Protein 3WE5 (pdb70)

Solvent-accessible surface area: 14572 Å² total; per-residue (Å²): 104,69,131,14,33,164,62,2,28,113,17,45,142,64,12,163,86,138,38,41,53,111,20,7,73,50,86,49,25,97,71,75,62,81,0,37,0,35,0,56,3,90,60,154,25,82,0,131,53,70,69,26,19,0,27,0,54,17,65,84,109,4,16,131,24,14,1,3,3,22,2,20,57,81,134,76,87,135,13,2,33,5,18,45,1,7,49,30,0,8,17,40,23,66,15,25,45,112,115,27,32,49,132,48,33,0,33,32,0,0,57,55,0,23,61,31,0,38,54,10,112,76,87,48,124,8,23,6,10,98,108,37,49,188,111,29,79,112,57,35,127,98,70,124,12,26,160,61,0,27,113,9,38,146,63,15,150,97,140,36,34,52,116,14,10,74,47,76,52,24,96,73,73,62,103,0,50,0,33,1,62,9,85,50,146,25,79,1,108,78,62,61,27,20,0,30,0,58,16,66,84,108,4,20,123,25,15,1,5,2,21,2,20,55,82,132,77,90,136,5,1,52,7,15,42,0,6,44,29,0,6,18,44,21,73,18,24,51,96,120,27,33,46,138,47,35,0,34,32,0,0,57,52,0,24,63,24,2,48,63,14,119,84,92,57,73,8,20,4,10,109,93,32,49,191,101,25,85,107,56,36,132

Sequence (282 aa):
GSVSARRLAKELREIQSEGCPVGITLVDASDFSKWLFTIEVMGNSQYQGEAYTLQFRFDAQYPISSPAVQFVVTDGKEAPVHPHVYSNGHICASILGSEWSPVLSVIAVCVTLQSMLASCKKKERPADNDRYVRTAPDNPKGSVSARRLAKELREIQSEGCPVGITLVDASDFSKWLFTIEVMGNSQYQGEAYTLQFRFDAQYPISSPAVQFVVTDGKEAPVHPHVYSNGHICASILGSEWSPVLSVIAVCVTLQSMLASCKKKERPADNDRYVRTAPDNPK

Foldseek 3Di:
DAPQQVLQVVLVVCCVVVPAPPQKAWDDDPGSAKTKIWGQQDDDAPRHPDIWIKMWGDDRPPPAQATQIFTDPPPPGFAFQAQQAARNGGGRDCCNDVVPDNVAGPSNVSVVVSVRRRPDPDGHYHPCRVVQVVPDDPGND/DAPQQVVVVVVVVCCVPVHADPQKAWDDDPGSAKTKIWGGAPDDFPQPPDIWIKMWGDDSDPPAQATQIFTPPPPPGFAFQAQQAARNGHGDDCCNPVVPDSPADPSNVSVVVNVRRRVDDDRHYHPCRVVDPVVDDPTND

Nearest PDB structures (foldseek):
  3we5-assembly1_A  TM=1.007E+00  e=4.819E-29  Cyclocybe aegerita
  8a58-assembly1_A  TM=9.122E-01  e=1.962E-15  Homo sapiens
  2h2y-assembly2_B  TM=9.187E-01  e=2.694E-10  Plasmodium falciparum 3D7
  2fo3-assembly1_A  TM=9.085E-01  e=5.054E-10  Plasmodium vivax
  3rz3-assembly2_B  TM=8.420E-01  e=1.132E-07  Homo sapiens

Structure (mmCIF, N/CA/C/O backbone):
data_3WE5
#
_entry.id   3WE5
#
_cell.length_a   84.930
_cell.length_b   34.760
_cell.length_c   128.100
_cell.angle_alpha   90.00
_cell.angle_beta   108.88
_cell.angle_gamma   90.00
#
_symmetry.space_group_name_H-M   'C 1 2 1'
#
loop_
_entity.id
_entity.type
_entity.pdbx_description
1 polymer 'Ubiquitin conjugating enzyme'
2 non-polymer 'ACETIC ACID'
3 non-polymer GLYCEROL
4 water water
#
loop_
_atom_site.group_PDB
_atom_site.id
_atom_site.type_symbol
_atom_site.label_atom_id
_atom_site.label_alt_id
_atom_site.label_comp_id
_atom_site.label_asym_id
_atom_site.label_entity_id
_atom_site.label_seq_id
_atom_site.pdbx_PDB_ins_code
_atom_site.Cartn_x
_atom_site.Cartn_y
_atom_site.Cartn_z
_atom_site.occupancy
_atom_site.B_iso_or_equiv
_atom_site.auth_seq_id
_atom_site.auth_comp_id
_atom_site.auth_asym_id
_atom_site.auth_atom_id
_atom_site.pdbx_PDB_model_num
ATOM 1 N N . GLY A 1 22 ? -31.312 0.635 -4.486 1.00 26.90 2 GLY A N 1
ATOM 2 C CA . GLY A 1 22 ? -30.858 0.649 -3.103 1.00 35.13 2 GLY A CA 1
ATOM 3 C C . GLY A 1 22 ? -30.896 2.032 -2.485 1.00 28.00 2 GLY A C 1
ATOM 4 O O . GLY A 1 22 ? -31.110 3.025 -3.194 1.00 28.28 2 GLY A O 1
ATOM 5 N N . SER A 1 23 ? -30.675 2.106 -1.172 1.00 18.19 3 SER A N 1
ATOM 6 C CA . SER A 1 23 ? -30.743 3.386 -0.463 1.00 17.36 3 SER A CA 1
ATOM 7 C C . SER A 1 23 ? -29.520 4.253 -0.745 1.00 21.48 3 SER A C 1
ATOM 8 O O . SER A 1 23 ? -28.486 3.751 -1.175 1.00 14.35 3 SER A O 1
ATOM 11 N N . VAL A 1 24 ? -29.636 5.546 -0.479 1.00 19.16 4 VAL A N 1
ATOM 12 C CA . VAL A 1 24 ? -28.509 6.463 -0.680 1.00 17.64 4 VAL A CA 1
ATOM 13 C C . VAL A 1 24 ? -27.300 6.051 0.163 1.00 16.95 4 VAL A C 1
ATOM 14 O O . VAL A 1 24 ? -26.135 6.109 -0.286 1.00 17.28 4 VAL A O 1
ATOM 18 N N . SER A 1 25 ? -27.565 5.620 1.387 1.00 13.71 5 SER A N 1
ATOM 19 C CA . SER A 1 25 ? -26.506 5.246 2.295 1.00 16.90 5 SER A CA 1
ATOM 20 C C . SER A 1 25 ? -25.793 4.005 1.768 1.00 20.10 5 SER A C 1
ATOM 21 O O . SER A 1 25 ? -24.563 3.947 1.693 1.00 13.91 5 SER A O 1
ATOM 24 N N . ALA A 1 26 ? -26.569 3.002 1.392 1.00 12.37 6 ALA A N 1
ATOM 25 C CA . ALA A 1 26 ? -25.982 1.747 0.904 1.00 13.83 6 ALA A CA 1
ATOM 26 C C . ALA A 1 26 ? -25.147 1.977 -0.360 1.00 11.65 6 ALA A C 1
ATOM 27 O O . ALA A 1 26 ? -24.064 1.357 -0.551 1.00 13.98 6 ALA A O 1
ATOM 29 N N . ARG A 1 27 ? -25.645 2.856 -1.237 1.00 13.04 7 ARG A N 1
ATOM 30 C CA . ARG A 1 27 ? -24.959 3.121 -2.493 1.00 7.55 7 ARG A CA 1
ATOM 31 C C . ARG A 1 27 ? -23.626 3.819 -2.228 1.00 9.12 7 ARG A C 1
ATOM 32 O O . ARG A 1 27 ? -22.668 3.548 -2.924 1.00 12.30 7 ARG A O 1
ATOM 40 N N . ARG A 1 28 ? -23.583 4.690 -1.225 1.00 8.46 8 ARG A N 1
ATOM 41 C CA . ARG A 1 28 ? -22.331 5.364 -0.865 1.00 9.24 8 ARG A CA 1
ATOM 42 C C . ARG A 1 28 ? -21.336 4.304 -0.387 1.00 11.66 8 ARG A C 1
ATOM 43 O O . ARG A 1 28 ? -20.163 4.299 -0.775 1.00 11.26 8 ARG A O 1
ATOM 51 N N . LEU A 1 29 ? -21.810 3.378 0.431 1.00 12.23 9 LEU A N 1
ATOM 52 C CA . LEU A 1 29 ? -20.927 2.313 0.910 1.00 11.97 9 LEU A CA 1
ATOM 53 C C . LEU A 1 29 ? -20.494 1.381 -0.200 1.00 12.94 9 LEU A C 1
ATOM 54 O O . LEU A 1 29 ? -19.335 0.920 -0.193 1.00 10.58 9 LEU A O 1
ATOM 59 N N . ALA A 1 30 ? -21.375 1.103 -1.169 1.00 9.31 10 ALA A N 1
ATOM 60 C CA . ALA A 1 30 ? -21.005 0.302 -2.327 1.00 9.25 10 ALA A CA 1
ATOM 61 C C . ALA A 1 30 ? -19.909 0.968 -3.118 1.00 14.26 10 ALA A C 1
ATOM 62 O O . ALA A 1 30 ? -19.033 0.293 -3.644 1.00 10.74 10 ALA A O 1
ATOM 64 N N . LYS A 1 31 ? -19.982 2.292 -3.229 1.00 11.56 11 LYS A N 1
ATOM 65 C CA . LYS A 1 31 ? -18.952 3.002 -3.982 1.00 11.20 11 LYS A CA 1
ATOM 66 C C . LYS A 1 31 ? -17.624 2.933 -3.239 1.00 14.10 11 LYS A C 1
ATOM 67 O O . LYS A 1 31 ? -16.581 2.749 -3.869 1.00 13.74 11 LYS A O 1
ATOM 73 N N . GLU A 1 32 ? -17.645 3.061 -1.916 1.00 13.12 12 GLU A N 1
ATOM 74 C CA . GLU A 1 32 ? -16.396 2.954 -1.157 1.00 10.12 12 GLU A CA 1
ATOM 75 C C . GLU A 1 32 ? -15.817 1.566 -1.320 1.00 9.84 12 GLU A C 1
ATOM 76 O O . GLU A 1 32 ? -14.595 1.409 -1.418 1.00 12.41 12 GLU A O 1
ATOM 82 N N . LEU A 1 33 ? -16.679 0.552 -1.332 1.00 9.60 13 LEU A N 1
ATOM 83 C CA . LEU A 1 33 ? -16.201 -0.820 -1.492 1.00 11.87 13 LEU A CA 1
ATOM 84 C C . LEU A 1 33 ? -15.617 -1.033 -2.873 1.00 11.31 13 LEU A C 1
ATOM 85 O O . LEU A 1 33 ? -14.607 -1.737 -3.015 1.00 12.59 13 LEU A O 1
ATOM 90 N N . ARG A 1 34 ? -16.264 -0.475 -3.902 1.00 12.21 14 ARG A N 1
ATOM 91 C CA . ARG A 1 34 ? -15.767 -0.536 -5.272 1.00 12.59 14 ARG A CA 1
ATOM 92 C C . ARG A 1 34 ? -14.372 0.075 -5.335 1.00 13.29 14 ARG A C 1
ATOM 93 O O . ARG A 1 34 ? -13.466 -0.496 -5.962 1.00 12.97 14 ARG A O 1
ATOM 101 N N . GLU A 1 35 ? -14.199 1.214 -4.675 1.00 12.00 15 GLU A N 1
ATOM 102 C CA . GLU A 1 35 ? -12.884 1.876 -4.689 1.00 12.59 15 GLU A CA 1
ATOM 103 C C . GLU A 1 35 ? -11.815 1.086 -3.944 1.00 14.83 15 GLU A C 1
ATOM 104 O O . GLU A 1 35 ? -10.673 1.036 -4.402 1.00 17.58 15 GLU A O 1
ATOM 110 N N . ILE A 1 36 ? -12.167 0.454 -2.822 1.00 11.18 16 ILE A N 1
ATOM 111 C CA . ILE A 1 36 ? -11.217 -0.403 -2.096 1.00 10.46 16 ILE A CA 1
ATOM 112 C C . ILE A 1 36 ? -10.785 -1.550 -3.006 1.00 15.55 16 ILE A C 1
ATOM 113 O O . ILE A 1 36 ? -9.589 -1.887 -3.072 1.00 16.15 16 ILE A O 1
ATOM 118 N N . GLN A 1 37 ? -11.729 -2.144 -3.737 1.00 11.92 17 GLN A N 1
ATOM 119 C CA . GLN A 1 37 ? -11.384 -3.208 -4.679 1.00 15.76 17 GLN A CA 1
ATOM 120 C C . GLN A 1 37 ? -10.514 -2.711 -5.843 1.00 16.06 17 GLN A C 1
ATOM 121 O O . GLN A 1 37 ? -9.559 -3.398 -6.248 1.00 20.19 17 GLN A O 1
ATOM 127 N N . SER A 1 38 ? -10.833 -1.537 -6.371 1.00 13.40 18 SER A N 1
ATOM 128 C CA . SER A 1 38 ? -10.172 -0.974 -7.551 1.00 14.38 18 SER A CA 1
ATOM 129 C C . SER A 1 38 ? -8.779 -0.449 -7.231 1.00 21.81 18 SER A C 1
ATOM 130 O O . SER A 1 38 ? -7.798 -0.754 -7.944 1.00 17.84 18 SER A O 1
ATOM 133 N N . GLU A 1 39 ? -8.719 0.347 -6.168 1.00 18.93 19 GLU A N 1
ATOM 134 C CA . GLU A 1 39 ? -7.501 1.082 -5.774 1.00 15.37 19 GLU A CA 1
ATOM 135 C C . GLU A 1 39 ? -6.619 0.271 -4.857 1.00 19.12 19 GLU A C 1
ATOM 136 O O . GLU A 1 39 ? -5.420 0.556 -4.701 1.00 19.52 19 GLU A O 1
ATOM 142 N N . GLY A 1 40 ? -7.210 -0.722 -4.213 1.00 14.99 20 GLY A N 1
ATOM 143 C CA . GLY A 1 40 ? -6.517 -1.432 -3.162 1.00 14.53 20 GLY A CA 1
ATOM 144 C C . GLY A 1 40 ? -6.481 -0.603 -1.895 1.00 19.52 20 GLY A C 1
ATOM 145 O O . GLY A 1 40 ? -6.979 0.527 -1.853 1.00 22.23 20 GLY A O 1
ATOM 146 N N . CYS A 1 41 ? -5.932 -1.177 -0.839 1.00 16.06 21 CYS A N 1
ATOM 147 C CA . CYS A 1 41 ? -5.833 -0.450 0.426 1.00 12.85 21 CYS A CA 1
ATOM 148 C C . CYS A 1 41 ? -4.427 0.079 0.605 1.00 16.23 21 CYS A C 1
ATOM 149 O O . CYS A 1 41 ? -3.491 -0.471 0.009 1.00 18.47 21 CYS A O 1
ATOM 152 N N . PRO A 1 42 ? -4.264 1.115 1.442 1.00 18.41 22 PRO A N 1
ATOM 153 C CA . PRO A 1 42 ? -2.911 1.593 1.731 1.00 16.23 22 PRO A CA 1
ATOM 154 C C . PRO A 1 42 ? -2.138 0.554 2.509 1.00 17.03 22 PRO A C 1
ATOM 155 O O . PRO A 1 42 ? -2.728 -0.313 3.142 1.00 13.20 22 PRO A O 1
ATOM 159 N N . VAL A 1 43 ? -0.815 0.646 2.493 1.00 14.43 23 VAL A N 1
ATOM 160 C CA . VAL A 1 43 ? -0.003 -0.371 3.139 1.00 13.01 23 VAL A CA 1
ATOM 161 C C . VAL A 1 43 ? -0.354 -0.541 4.618 1.00 11.98 23 VAL A C 1
ATOM 162 O O . VAL A 1 43 ? -0.554 0.447 5.363 1.00 17.18 23 VAL A O 1
ATOM 166 N N . GLY A 1 44 ? -0.462 -1.800 5.031 1.00 9.93 24 GLY A N 1
ATOM 167 C CA . GLY A 1 44 ? -0.689 -2.114 6.427 1.00 10.91 24 GLY A CA 1
ATOM 168 C C . GLY A 1 44 ? -2.179 -2.233 6.713 1.00 13.77 24 GLY A C 1
ATOM 169 O O . GLY A 1 44 ? -2.581 -2.673 7.785 1.00 14.57 24 GLY A O 1
ATOM 170 N N . ILE A 1 45 ? -2.995 -1.846 5.750 1.00 13.09 25 ILE A N 1
ATOM 171 C CA . ILE A 1 45 ? -4.449 -1.911 5.970 1.00 15.35 25 ILE A CA 1
ATOM 172 C C . ILE A 1 45 ? -5.028 -2.989 5.065 1.00 11.68 25 ILE A C 1
ATOM 173 O O . ILE A 1 45 ? -4.769 -3.016 3.872 1.00 13.59 25 ILE A O 1
ATOM 178 N N . THR A 1 46 ? -5.794 -3.922 5.630 1.00 11.39 26 THR A N 1
ATOM 179 C CA . THR A 1 46 ? -6.372 -4.986 4.800 1.00 13.00 26 THR A CA 1
ATOM 180 C C . THR A 1 46 ? -7.863 -5.136 5.075 1.00 11.45 26 THR A C 1
ATOM 181 O O . THR A 1 46 ? -8.256 -5.235 6.226 1.00 13.64 26 THR A O 1
ATOM 185 N N . LEU A 1 47 ? -8.664 -5.135 4.018 1.00 13.88 27 LEU A N 1
ATOM 186 C CA . LEU A 1 47 ? -10.103 -5.472 4.136 1.00 11.31 27 LEU A CA 1
ATOM 187 C C . LEU A 1 47 ? -10.263 -6.974 4.313 1.00 12.44 27 LEU A C 1
ATOM 188 O O . LEU A 1 47 ? -9.768 -7.748 3.480 1.00 15.63 27 LEU A O 1
ATOM 193 N N . VAL A 1 48 ? -10.908 -7.369 5.416 1.00 10.56 28 VAL A N 1
ATOM 194 C CA . VAL A 1 48 ? -11.128 -8.778 5.795 1.00 10.58 28 VAL A CA 1
ATOM 195 C C . VAL A 1 48 ? -12.563 -9.232 5.517 1.00 15.21 28 VAL A C 1
ATOM 196 O O . VAL A 1 48 ? -12.784 -10.366 5.099 1.00 17.04 28 VAL A O 1
ATOM 200 N N . ASP A 1 49 ? -13.527 -8.343 5.693 1.00 14.13 29 ASP A N 1
ATOM 201 C CA . ASP A 1 49 ? -14.918 -8.739 5.467 1.00 11.74 29 ASP A CA 1
ATOM 202 C C . ASP A 1 49 ? -15.751 -7.497 5.175 1.00 10.33 29 ASP A C 1
ATOM 203 O O . ASP A 1 49 ? -15.655 -6.487 5.888 1.00 11.42 29 ASP A O 1
ATOM 208 N N . ALA A 1 50 ? -16.499 -7.548 4.080 1.00 11.84 30 ALA A N 1
ATOM 209 C CA . ALA A 1 50 ? -17.480 -6.510 3.750 1.00 11.46 30 ALA A CA 1
ATOM 210 C C . ALA A 1 50 ? -18.704 -7.221 3.185 1.00 10.13 30 ALA A C 1
ATOM 211 O O . ALA A 1 50 ? -19.075 -7.036 2.017 1.00 11.91 30 ALA A O 1
ATOM 213 N N . SER A 1 51 ? -19.290 -8.066 4.020 1.00 9.71 31 SER A N 1
ATOM 214 C CA . SER A 1 51 ? -20.302 -9.003 3.510 1.00 12.32 31 SER A CA 1
ATOM 215 C C . SER A 1 51 ? -21.695 -8.420 3.431 1.00 14.58 31 SER A C 1
ATOM 216 O O . SER A 1 51 ? -22.603 -9.042 2.858 1.00 14.24 31 SER A O 1
ATOM 219 N N . ASP A 1 52 ? -21.848 -7.223 3.987 1.00 13.63 32 ASP A N 1
ATOM 220 C CA . ASP A 1 52 ? -23.078 -6.446 3.829 1.00 12.88 32 ASP A CA 1
ATOM 221 C C . ASP A 1 52 ? -22.686 -4.995 3.892 1.00 17.32 32 ASP A C 1
ATOM 222 O O . ASP A 1 52 ? -21.495 -4.678 3.849 1.00 13.90 32 ASP A O 1
ATOM 227 N N . PHE A 1 53 ? -23.669 -4.110 4.020 1.00 11.41 33 PHE A N 1
ATOM 228 C CA . PHE A 1 53 ? -23.353 -2.692 4.209 1.00 15.71 33 PHE A CA 1
ATOM 229 C C . PHE A 1 53 ? -23.710 -2.158 5.598 1.00 18.13 33 PHE A C 1
ATOM 230 O O . PHE A 1 53 ? -24.007 -0.970 5.780 1.00 19.05 33 PHE A O 1
ATOM 238 N N . SER A 1 54 ? -23.629 -3.045 6.583 1.00 15.53 34 SER A N 1
ATOM 239 C CA . SER A 1 54 ? -23.871 -2.706 7.971 1.00 15.11 34 SER A CA 1
ATOM 240 C C . SER A 1 54 ? -22.629 -2.842 8.839 1.00 14.02 34 SER A C 1
ATOM 241 O O . SER A 1 54 ? -22.471 -2.124 9.823 1.00 14.67 34 SER A O 1
ATOM 244 N N . LYS A 1 55 ? -21.773 -3.808 8.511 1.00 14.21 35 LYS A N 1
ATOM 245 C CA . LYS A 1 55 ? -20.578 -4.050 9.326 1.00 11.32 35 LYS A CA 1
ATOM 246 C C . LYS A 1 55 ? -19.432 -4.535 8.445 1.00 12.79 35 LYS A C 1
ATOM 247 O O . LYS A 1 55 ? -19.574 -5.530 7.735 1.00 13.85 35 LYS A O 1
ATOM 253 N N . TRP A 1 56 ? -18.286 -3.846 8.536 1.00 11.20 36 TRP A N 1
ATOM 254 C CA . TRP A 1 56 ? -17.072 -4.264 7.829 1.00 10.27 36 TRP A CA 1
ATOM 255 C C . TRP A 1 56 ? -15.932 -4.480 8.821 1.00 10.45 36 TRP A C 1
ATOM 256 O O . TRP A 1 56 ? -15.879 -3.870 9.896 1.00 10.47 36 TRP A O 1
ATOM 267 N N . LEU A 1 57 ? -15.002 -5.363 8.455 1.00 12.40 37 LEU A N 1
ATOM 268 C CA . LEU A 1 57 ? -13.810 -5.607 9.265 1.00 11.05 37 LEU A CA 1
ATOM 269 C C . LEU A 1 57 ? -12.537 -5.411 8.432 1.00 10.66 37 LEU A C 1
ATOM 270 O O . LEU A 1 57 ? -12.451 -5.866 7.289 1.00 10.73 37 LEU A O 1
ATOM 275 N N . PHE A 1 58 ? -11.559 -4.738 9.038 1.00 13.44 38 PHE A N 1
ATOM 276 C CA . PHE A 1 58 ? -10.213 -4.570 8.479 1.00 12.11 38 PHE A CA 1
ATOM 277 C C . PHE A 1 58 ? -9.165 -5.108 9.465 1.00 10.98 38 PHE A C 1
ATOM 278 O O . PHE A 1 58 ? -9.412 -5.196 10.660 1.00 14.48 38 PHE A O 1
ATOM 286 N N . THR A 1 59 ? -7.986 -5.459 8.959 1.00 14.23 39 THR A N 1
ATOM 287 C CA . THR A 1 59 ? -6.825 -5.555 9.847 1.00 12.05 39 THR A CA 1
ATOM 288 C C . THR A 1 59 ? -5.970 -4.311 9.658 1.00 10.09 39 THR A C 1
ATOM 289 O O . THR A 1 59 ? -5.876 -3.788 8.555 1.00 14.42 39 THR A O 1
ATOM 293 N N . ILE A 1 60 ? -5.380 -3.851 10.759 1.00 13.83 40 ILE A N 1
ATOM 294 C CA . ILE A 1 60 ? -4.545 -2.652 10.756 1.00 13.25 40 ILE A CA 1
ATOM 295 C C . ILE A 1 60 ? -3.185 -3.051 11.319 1.00 12.32 40 ILE A C 1
ATOM 296 O O . ILE A 1 60 ? -3.080 -3.529 12.465 1.00 16.19 40 ILE A O 1
ATOM 301 N N . GLU A 1 61 ? -2.149 -2.860 10.512 1.00 16.53 41 GLU A N 1
ATOM 302 C CA . GLU A 1 61 ? -0.779 -3.033 11.004 1.00 15.58 41 GLU A CA 1
ATOM 303 C C . GLU A 1 61 ? -0.085 -1.699 10.887 1.00 15.12 41 GLU A C 1
ATOM 304 O O . GLU A 1 61 ? -0.185 -1.032 9.858 1.00 15.82 41 GLU A O 1
ATOM 310 N N . VAL A 1 62 ? 0.624 -1.299 11.936 1.00 15.75 42 VAL A N 1
ATOM 311 C CA . VAL A 1 62 ? 1.331 -0.029 11.932 1.00 16.49 42 VAL A CA 1
ATOM 312 C C . VAL A 1 62 ? 2.707 -0.319 11.351 1.00 16.27 42 VAL A C 1
ATOM 313 O O . VAL A 1 62 ? 3.386 -1.259 11.801 1.00 17.15 42 VAL A O 1
ATOM 317 N N . MET A 1 63 ? 3.100 0.476 10.364 1.00 20.05 43 MET A N 1
ATOM 318 C CA . MET A 1 63 ? 4.367 0.267 9.664 1.00 15.01 43 MET A CA 1
ATOM 319 C C . MET A 1 63 ? 5.406 1.209 10.242 1.00 28.90 43 MET A C 1
ATOM 320 O O . MET A 1 63 ? 5.115 2.020 11.130 1.00 25.75 43 MET A O 1
ATOM 325 N N . GLY A 1 64 ? 6.624 1.113 9.730 1.00 22.24 44 GLY A N 1
ATOM 326 C CA . GLY A 1 64 ? 7.705 1.921 10.258 1.00 27.46 44 GLY A CA 1
ATOM 327 C C . GLY A 1 64 ? 8.069 1.544 11.676 1.00 29.07 44 GLY A C 1
ATOM 328 O O . GLY A 1 64 ? 7.798 0.427 12.151 1.00 27.07 44 GLY A O 1
ATOM 329 N N . ASN A 1 65 ? 8.718 2.482 12.359 1.00 31.70 45 ASN A N 1
ATOM 330 C CA . ASN A 1 65 ? 9.077 2.275 13.745 1.00 34.56 45 ASN A CA 1
ATOM 331 C C . ASN A 1 65 ? 7.937 2.689 14.660 1.00 27.13 45 ASN A C 1
ATOM 332 O O . ASN A 1 65 ? 7.476 3.827 14.608 1.00 37.33 45 ASN A O 1
ATOM 337 N N . SER A 1 66 ? 7.470 1.754 15.474 1.00 25.70 46 SER A N 1
ATOM 338 C CA . SER A 1 66 ? 6.375 2.044 16.392 1.00 25.34 46 SER A CA 1
ATOM 339 C C . SER A 1 66 ? 6.376 1.082 17.560 1.00 28.02 46 SER A C 1
ATOM 340 O O . SER A 1 66 ? 7.172 0.132 17.621 1.00 30.73 46 SER A O 1
ATOM 343 N N . GLN A 1 67 ? 5.440 1.306 18.476 1.00 24.43 47 GLN A N 1
ATOM 344 C CA . GLN A 1 67 ? 5.272 0.457 19.635 1.00 23.18 47 GLN A CA 1
ATOM 345 C C . GLN A 1 67 ? 4.464 -0.803 19.333 1.00 25.94 47 GLN A C 1
ATOM 346 O O . GLN A 1 67 ? 4.240 -1.622 20.213 1.00 27.38 47 GLN A O 1
ATOM 352 N N . TYR A 1 68 ? 4.021 -0.943 18.085 1.00 22.26 48 TYR A N 1
ATOM 353 C CA . TYR A 1 68 ? 3.124 -2.036 17.693 1.00 23.51 48 TYR A CA 1
ATOM 354 C C . TYR A 1 68 ? 3.714 -2.799 16.509 1.00 33.95 48 TYR A C 1
ATOM 355 O O . TYR A 1 68 ? 2.991 -3.392 15.714 1.00 24.73 48 TYR A O 1
ATOM 364 N N . GLN A 1 69 ? 5.041 -2.789 16.401 1.00 26.30 49 GLN A N 1
ATOM 365 C CA . GLN A 1 69 ? 5.721 -3.416 15.270 1.00 25.74 49 GLN A CA 1
ATOM 366 C C . GLN A 1 69 ? 5.322 -4.880 15.119 1.00 34.08 49 GLN A C 1
ATOM 367 O O . GLN A 1 69 ? 5.301 -5.629 16.095 1.00 37.06 49 GLN A O 1
ATOM 373 N N . GLY A 1 70 ? 4.966 -5.267 13.895 1.00 29.56 50 GLY A N 1
ATOM 374 C CA . GLY A 1 70 ? 4.665 -6.653 13.572 1.00 37.29 50 GLY A CA 1
ATOM 375 C C . GLY A 1 70 ? 3.327 -7.199 14.043 1.00 39.31 50 GLY A C 1
ATOM 376 O O . GLY A 1 70 ? 3.072 -8.396 13.931 1.00 45.01 50 GLY A O 1
ATOM 377 N N . GLU A 1 71 ? 2.468 -6.333 14.571 1.00 29.26 51 GLU A N 1
ATOM 378 C CA . GLU A 1 71 ? 1.187 -6.781 15.106 1.00 28.28 51 GLU A CA 1
ATOM 379 C C . GLU A 1 71 ? 0.056 -6.350 14.178 1.00 21.17 51 GLU A C 1
ATOM 380 O O . GLU A 1 71 ? 0.155 -5.303 13.535 1.00 25.76 51 GLU A O 1
ATOM 386 N N . ALA A 1 72 ? -0.994 -7.170 14.078 1.00 25.35 52 ALA A N 1
ATOM 387 C CA . ALA A 1 72 ? -2.169 -6.815 13.291 1.00 21.88 52 ALA A CA 1
ATOM 388 C C . ALA A 1 72 ? -3.400 -6.793 14.195 1.00 25.37 52 ALA A C 1
ATOM 389 O O . ALA A 1 72 ? -3.686 -7.770 14.895 1.00 40.39 52 ALA A O 1
ATOM 391 N N . TYR A 1 73 ? -4.124 -5.680 14.184 1.00 14.81 53 TYR A N 1
ATOM 392 C CA . TYR A 1 73 ? -5.304 -5.547 15.028 1.00 13.55 53 TYR A CA 1
ATOM 393 C C . TYR A 1 73 ? -6.516 -5.557 14.148 1.00 20.03 53 TYR A C 1
ATOM 394 O O . TYR A 1 73 ? -6.464 -5.082 13.030 1.00 23.61 53 TYR A O 1
ATOM 403 N N . THR A 1 74 ? -7.626 -6.066 14.669 1.00 15.55 54 THR A N 1
ATOM 404 C CA . THR A 1 74 ? -8.851 -6.097 13.878 1.00 14.39 54 THR A CA 1
ATOM 405 C C . THR A 1 74 ? -9.706 -4.895 14.248 1.00 13.16 54 THR A C 1
ATOM 406 O O . THR A 1 74 ? -9.967 -4.649 15.428 1.00 15.29 54 THR A O 1
ATOM 410 N N . LEU A 1 75 ? -10.123 -4.159 13.222 1.00 13.29 55 LEU A N 1
ATOM 411 C CA . LEU A 1 75 ? -10.901 -2.916 13.377 1.00 11.21 55 LEU A CA 1
ATOM 412 C C . LEU A 1 75 ? -12.265 -3.115 12.727 1.00 10.40 55 LEU A C 1
ATOM 413 O O . LEU A 1 75 ? -12.357 -3.523 11.568 1.00 15.93 55 LEU A O 1
ATOM 418 N N . GLN A 1 76 ? -13.322 -2.817 13.487 1.00 11.34 56 GLN A N 1
ATOM 419 C CA . GLN A 1 76 ? -14.693 -3.010 13.016 1.00 10.28 56 GLN A CA 1
ATOM 420 C C . GLN A 1 76 ? -15.355 -1.662 12.768 1.00 11.16 56 GLN A C 1
ATOM 421 O O . GLN A 1 76 ? -15.190 -0.744 13.569 1.00 13.11 56 GLN A O 1
ATOM 427 N N . PHE A 1 77 ? -16.038 -1.554 11.633 1.00 9.66 57 PHE A N 1
ATOM 428 C CA . PHE A 1 77 ? -16.884 -0.404 11.298 1.00 8.72 57 PHE A CA 1
ATOM 429 C C . PHE A 1 77 ? -18.327 -0.861 11.312 1.00 11.75 57 PHE A C 1
ATOM 430 O O . PHE A 1 77 ? -18.658 -1.851 10.670 1.00 13.05 57 PHE A O 1
ATOM 438 N N . ARG A 1 78 ? -19.186 -0.130 12.013 1.00 12.04 58 ARG A N 1
ATOM 439 C CA . ARG A 1 78 ? -20.635 -0.334 11.872 1.00 13.82 58 ARG A CA 1
ATOM 440 C C . ARG A 1 78 ? -21.296 0.923 11.328 1.00 13.07 58 ARG A C 1
ATOM 441 O O . ARG A 1 78 ? -20.977 2.037 11.780 1.00 17.54 58 ARG A O 1
ATOM 449 N N . PHE A 1 79 ? -22.201 0.751 10.368 1.00 12.71 59 PHE A N 1
ATOM 450 C CA . PHE A 1 79 ? -22.841 1.876 9.653 1.00 13.97 59 PHE A CA 1
ATOM 451 C C . PHE A 1 79 ? -24.336 1.911 9.935 1.00 21.77 59 PHE A C 1
ATOM 452 O O . PHE A 1 79 ? -25.006 0.878 9.829 1.00 18.30 59 PHE A O 1
ATOM 460 N N . ASP A 1 80 ? -24.872 3.074 10.294 1.00 24.50 60 ASP A N 1
ATOM 461 C CA . ASP A 1 80 ? -26.340 3.170 10.408 1.00 23.71 60 ASP A CA 1
ATOM 462 C C . ASP A 1 80 ? -26.961 3.726 9.129 1.00 23.41 60 ASP A C 1
ATOM 463 O O . ASP A 1 80 ? -26.257 3.981 8.152 1.00 18.15 60 ASP A O 1
ATOM 468 N N . ALA A 1 81 ? -28.277 3.931 9.105 1.00 22.48 61 ALA A N 1
ATOM 469 C CA . ALA A 1 81 ? -28.939 4.308 7.861 1.00 22.12 61 ALA A CA 1
ATOM 470 C C . ALA A 1 81 ? -28.670 5.743 7.409 1.00 19.88 61 ALA A C 1
ATOM 471 O O . ALA A 1 81 ? -29.051 6.115 6.287 1.00 20.08 61 ALA A O 1
ATOM 473 N N . GLN A 1 82 ? -28.044 6.534 8.282 1.00 20.49 62 GLN A N 1
ATOM 474 C CA . GLN A 1 82 ? -27.720 7.924 7.980 1.00 19.18 62 GLN A CA 1
ATOM 475 C C . GLN A 1 82 ? -26.275 8.127 7.498 1.00 17.83 62 GLN A C 1
ATOM 476 O O . GLN A 1 82 ? -25.889 9.244 7.180 1.00 16.73 62 GLN A O 1
ATOM 482 N N . TYR A 1 83 ? -25.487 7.058 7.409 1.00 15.16 63 TYR A N 1
ATOM 483 C CA . TYR A 1 83 ? -24.140 7.179 6.816 1.00 18.46 63 TYR A CA 1
ATOM 484 C C . TYR A 1 83 ? -24.307 7.705 5.384 1.00 13.38 63 TYR A C 1
ATOM 485 O O . TYR A 1 83 ? -25.216 7.301 4.660 1.00 15.55 63 TYR A O 1
ATOM 494 N N . PRO A 1 84 ? -23.427 8.616 4.923 1.00 12.99 64 PRO A N 1
ATOM 495 C CA . PRO A 1 84 ? -22.191 9.111 5.540 1.00 15.51 64 PRO A CA 1
ATOM 496 C C . PRO A 1 84 ? -22.375 10.411 6.326 1.00 15.08 64 PRO A C 1
ATOM 497 O O . PRO A 1 84 ? -21.385 11.028 6.702 1.00 14.03 64 PRO A O 1
ATOM 501 N N . ILE A 1 85 ? -23.616 10.830 6.569 1.00 12.54 65 ILE A N 1
ATOM 502 C CA . ILE A 1 85 ? -23.830 12.015 7.380 1.00 14.86 65 ILE A CA 1
ATOM 503 C C . ILE A 1 85 ? -23.506 11.683 8.830 1.00 19.13 65 ILE A C 1
ATOM 504 O O . ILE A 1 85 ? -22.775 12.427 9.491 1.00 18.79 65 ILE A O 1
ATOM 509 N N . SER A 1 86 ? -24.008 10.546 9.325 1.00 17.17 66 SER A N 1
ATOM 510 C CA . SER A 1 86 ? -23.573 10.041 10.622 1.00 14.91 66 SER A CA 1
ATOM 511 C C . SER A 1 86 ? -22.213 9.376 10.484 1.00 17.28 66 SER A C 1
ATOM 512 O O . SER A 1 86 ? -21.915 8.770 9.449 1.00 18.63 66 SER A O 1
ATOM 515 N N . SER A 1 87 ? -21.403 9.493 11.527 1.00 17.78 67 SER A N 1
ATOM 516 C CA . SER A 1 87 ? -20.101 8.847 11.536 1.00 14.79 67 SER A CA 1
ATOM 517 C C . SER A 1 87 ? -20.309 7.344 11.684 1.00 18.02 67 SER A C 1
ATOM 518 O O . SER A 1 87 ? -21.290 6.900 12.307 1.00 16.25 67 SER A O 1
ATOM 521 N N . PRO A 1 88 ? -19.380 6.547 11.131 1.00 16.75 68 PRO A N 1
ATOM 522 C CA . PRO A 1 88 ? -19.394 5.121 11.465 1.00 17.84 68 PRO A CA 1
ATOM 523 C C . PRO A 1 88 ? -19.058 4.893 12.937 1.00 14.09 68 PRO A C 1
ATOM 524 O O . PRO A 1 88 ? -18.320 5.674 13.546 1.00 14.99 68 PRO A O 1
ATOM 528 N N . ALA A 1 89 ? -19.588 3.805 13.508 1.00 13.43 69 ALA A N 1
ATOM 529 C CA . ALA A 1 89 ? -19.204 3.379 14.845 1.00 12.37 69 ALA A CA 1
ATOM 530 C C . ALA A 1 89 ? -17.989 2.483 14.662 1.00 13.41 69 ALA A C 1
ATOM 531 O O . ALA A 1 89 ? -18.051 1.479 13.956 1.00 14.74 69 ALA A O 1
ATOM 533 N N . VAL A 1 90 ? -16.873 2.873 15.248 1.00 12.85 70 VAL A N 1
ATOM 534 C CA . VAL A 1 90 ? -15.603 2.199 14.968 1.00 15.45 70 VAL A CA 1
ATOM 535 C C . VAL A 1 90 ? -14.926 1.740 16.260 1.00 12.30 70 VAL A C 1
ATOM 536 O O . VAL A 1 90 ? -14.781 2.517 17.212 1.00 16.06 70 VAL A O 1
ATOM 540 N N . GLN A 1 91 ? -14.512 0.471 16.307 1.00 11.75 71 GLN A N 1
ATOM 541 C CA . GLN A 1 91 ? -13.859 -0.067 17.488 1.00 17.90 71 GLN A CA 1
ATOM 542 C C . GLN A 1 91 ? -12.924 -1.211 17.101 1.00 12.31 71 GLN A C 1
ATOM 543 O O . GLN A 1 91 ? -13.144 -1.909 16.089 1.00 13.06 71 GLN A O 1
ATOM 549 N N . PHE A 1 92 ? -11.867 -1.381 17.888 1.00 16.07 72 PHE A N 1
ATOM 550 C CA . PHE A 1 92 ? -11.033 -2.563 17.752 1.00 15.41 72 PHE A CA 1
ATOM 551 C C . PHE A 1 92 ? -11.819 -3.724 18.340 1.00 15.98 72 PHE A C 1
ATOM 552 O O . PHE A 1 92 ? -12.524 -3.564 19.357 1.00 17.64 72 PHE A O 1
ATOM 560 N N . VAL A 1 93 ? -11.704 -4.873 17.683 1.00 16.43 73 VAL A N 1
ATOM 561 C CA . VAL A 1 93 ? -12.368 -6.105 18.104 1.00 20.88 73 VAL A CA 1
ATOM 562 C C . VAL A 1 93 ? -11.617 -6.775 19.252 1.00 22.17 73 VAL A C 1
ATOM 563 O O . VAL A 1 93 ? -10.381 -6.911 19.233 1.00 20.33 73 VAL A O 1
ATOM 567 N N . VAL A 1 94 ? -12.363 -7.161 20.280 1.00 20.45 74 VAL A N 1
ATOM 568 C CA . VAL A 1 94 ? -11.729 -7.796 21.435 1.00 21.72 74 VAL A CA 1
ATOM 569 C C . VAL A 1 94 ? -12.357 -9.142 21.751 1.00 25.92 74 VAL A C 1
ATOM 570 O O . VAL A 1 94 ? -12.225 -9.647 22.879 1.00 27.71 74 VAL A O 1
ATOM 574 N N . THR A 1 95 ? -13.037 -9.716 20.762 1.00 27.08 75 THR A N 1
ATOM 575 C CA . THR A 1 95 ? -13.623 -11.048 20.912 1.00 30.50 75 THR A CA 1
ATOM 576 C C . THR A 1 95 ? -12.631 -12.131 20.519 1.00 33.24 75 THR A C 1
ATOM 577 O O . THR A 1 95 ? -11.644 -11.869 19.826 1.00 27.85 75 THR A O 1
ATOM 581 N N . ASP A 1 96 ? -12.893 -13.355 20.967 1.00 37.59 76 ASP A N 1
ATOM 582 C CA . ASP A 1 96 ? -12.126 -14.517 20.526 1.00 34.79 76 ASP A CA 1
ATOM 583 C C . ASP A 1 96 ? -10.623 -14.399 20.744 1.00 26.09 76 ASP A C 1
ATOM 584 O O . ASP A 1 96 ? -9.837 -14.763 19.869 1.00 36.02 76 ASP A O 1
ATOM 589 N N . GLY A 1 97 ? -10.219 -13.883 21.900 1.00 30.37 77 GLY A N 1
ATOM 590 C CA . GLY A 1 97 ? -8.805 -13.798 22.217 1.00 32.19 77 GLY A CA 1
ATOM 591 C C . GLY A 1 97 ? -8.107 -12.585 21.634 1.00 42.94 77 GLY A C 1
ATOM 592 O O . GLY A 1 97 ? -6.922 -12.355 21.894 1.00 44.22 77 GLY A O 1
ATOM 593 N N . LYS A 1 98 ? -8.830 -11.810 20.831 1.00 32.72 78 LYS A N 1
ATOM 594 C CA . LYS A 1 98 ? -8.257 -10.588 20.277 1.00 30.83 78 LYS A CA 1
ATOM 595 C C . LYS A 1 98 ? -8.140 -9.536 21.357 1.00 30.13 78 LYS A C 1
ATOM 596 O O . LYS A 1 98 ? -8.986 -9.451 22.251 1.00 28.66 78 LYS A O 1
ATOM 602 N N . GLU A 1 99 ? -7.097 -8.722 21.274 1.00 27.60 79 GLU A N 1
ATOM 603 C CA . GLU A 1 99 ? -6.925 -7.661 22.251 1.00 26.77 79 GLU A CA 1
ATOM 604 C C . GLU A 1 99 ? -6.804 -6.327 21.541 1.00 22.16 79 GLU A C 1
ATOM 605 O O . GLU A 1 99 ? -6.307 -6.263 20.417 1.00 24.40 79 GLU A O 1
ATOM 611 N N . ALA A 1 100 ? -7.263 -5.260 22.190 1.00 21.02 80 ALA A N 1
ATOM 612 C CA . ALA A 1 100 ? -7.125 -3.920 21.612 1.00 23.22 80 ALA A CA 1
ATOM 613 C C . ALA A 1 100 ? -5.687 -3.478 21.750 1.00 21.57 80 ALA A C 1
ATOM 614 O O . ALA A 1 100 ? -4.983 -3.912 22.676 1.00 25.48 80 ALA A O 1
ATOM 616 N N . PRO A 1 101 ? -5.227 -2.615 20.842 1.00 16.54 81 PRO A N 1
ATOM 617 C CA . PRO A 1 101 ? -3.883 -2.077 21.074 1.00 20.74 81 PRO A CA 1
ATOM 618 C C . PRO A 1 101 ? -3.871 -1.297 22.391 1.00 25.42 81 PRO A C 1
ATOM 619 O O . PRO A 1 101 ? -4.866 -0.632 22.714 1.00 23.52 81 PRO A O 1
ATOM 623 N N . VAL A 1 102 ? -2.778 -1.390 23.146 1.00 23.49 82 VAL A N 1
ATOM 624 C CA . VAL A 1 102 ? -2.642 -0.583 24.355 1.00 18.60 82 VAL A CA 1
ATOM 625 C C . VAL A 1 102 ? -2.158 0.801 23.949 1.00 20.20 82 VAL A C 1
ATOM 626 O O . VAL A 1 102 ? -1.017 0.976 23.498 1.00 24.09 82 VAL A O 1
ATOM 630 N N . HIS A 1 103 ? -3.044 1.784 24.084 1.00 20.32 83 HIS A N 1
ATOM 631 C CA . HIS A 1 103 ? -2.830 3.119 23.555 1.00 22.24 83 HIS A CA 1
ATOM 632 C C . HIS A 1 103 ? -3.693 4.082 24.358 1.00 16.64 83 HIS A C 1
ATOM 633 O O . HIS A 1 103 ? -4.787 3.710 24.788 1.00 16.47 83 HIS A O 1
ATOM 640 N N . PRO A 1 104 ? -3.208 5.317 24.583 1.00 19.72 84 PRO A N 1
ATOM 641 C CA . PRO A 1 104 ? -3.938 6.273 25.435 1.00 23.50 84 PRO A CA 1
ATOM 642 C C . PRO A 1 104 ? -5.299 6.723 24.911 1.00 24.70 84 PRO A C 1
ATOM 643 O O . PRO A 1 104 ? -6.067 7.320 25.667 1.00 22.49 84 PRO A O 1
ATOM 647 N N . HIS A 1 105 ? -5.592 6.464 23.639 1.00 20.58 85 HIS A N 1
ATOM 648 C CA . HIS A 1 105 ? -6.893 6.801 23.087 1.00 21.07 85 HIS A CA 1
ATOM 649 C C . HIS A 1 105 ? -7.744 5.568 22.770 1.00 20.90 85 HIS A C 1
ATOM 650 O O . HIS A 1 105 ? -8.824 5.695 22.179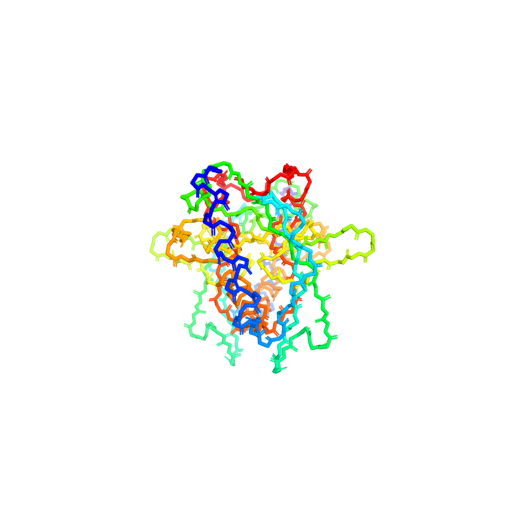 1.00 19.43 85 HIS A O 1
ATOM 657 N N . VAL A 1 106 ? -7.278 4.392 23.191 1.00 16.64 86 VAL A N 1
ATOM 658 C CA . VAL A 1 106 ? -8.009 3.141 22.959 1.00 15.74 86 VAL A CA 1
ATOM 659 C C . VAL A 1 106 ? -8.346 2.430 24.255 1.00 18.31 86 VAL A C 1
ATOM 660 O O . VAL A 1 106 ? -7.460 2.051 25.006 1.00 22.50 86 VAL A O 1
ATOM 664 N N . TYR A 1 107 ? -9.638 2.248 24.513 1.00 16.75 87 TYR A N 1
ATOM 665 C CA . TYR A 1 107 ? -10.085 1.576 25.726 1.00 20.79 87 TYR A CA 1
ATOM 666 C C . TYR A 1 107 ? -9.878 0.066 25.624 1.00 22.56 87 TYR A C 1
ATOM 667 O O . TYR A 1 107 ? -9.762 -0.476 24.529 1.00 20.23 87 TYR A O 1
ATOM 676 N N . SER A 1 108 ? -9.810 -0.616 26.761 1.00 21.14 88 SER A N 1
ATOM 677 C CA . SER A 1 108 ? -9.541 -2.056 26.771 1.00 24.81 88 SER A CA 1
ATOM 678 C C . SER A 1 108 ? -10.687 -2.863 26.152 1.00 25.42 88 SER A C 1
ATOM 679 O O . SER A 1 108 ? -10.512 -4.030 25.791 1.00 24.35 88 SER A O 1
ATOM 682 N N . ASN A 1 109 ? -11.864 -2.249 26.047 1.00 21.71 89 ASN A N 1
ATOM 683 C CA . ASN A 1 109 ? -12.990 -2.872 25.387 1.00 24.72 89 ASN A CA 1
ATOM 684 C C . ASN A 1 109 ? -12.987 -2.589 23.888 1.00 26.33 89 ASN A C 1
ATOM 685 O O . ASN A 1 109 ? -13.919 -2.960 23.186 1.00 21.83 89 ASN A O 1
ATOM 690 N N . GLY A 1 110 ? -11.952 -1.906 23.406 1.00 22.47 90 GLY A N 1
ATOM 691 C CA . GLY A 1 110 ? -11.818 -1.663 21.971 1.00 21.63 90 GLY A CA 1
ATOM 692 C C . GLY A 1 110 ? -12.374 -0.342 21.478 1.00 21.48 90 GLY A C 1
ATOM 693 O O . GLY A 1 110 ? -12.109 0.057 20.331 1.00 17.15 90 GLY A O 1
ATOM 694 N N . HIS A 1 111 ? -13.148 0.342 22.319 1.00 19.64 91 HIS A N 1
ATOM 695 C CA . HIS A 1 111 ? -13.710 1.633 21.933 1.00 19.83 91 HIS A CA 1
ATOM 696 C C . HIS A 1 111 ? -12.588 2.643 21.753 1.00 19.33 91 HIS A C 1
ATOM 697 O O . HIS A 1 111 ? -11.556 2.570 22.427 1.00 18.72 91 HIS A O 1
ATOM 704 N N . ILE A 1 112 ? -12.795 3.590 20.851 1.00 16.82 92 ILE A N 1
ATOM 705 C CA . ILE A 1 112 ? -11.725 4.511 20.468 1.00 22.14 92 ILE A CA 1
ATOM 706 C C . ILE A 1 112 ? -12.129 5.956 20.717 1.00 20.47 92 ILE A C 1
ATOM 707 O O . ILE A 1 112 ? -13.217 6.370 20.325 1.00 22.01 92 ILE A O 1
ATOM 712 N N . CYS A 1 113 ? -11.261 6.723 21.367 1.00 18.52 93 CYS A N 1
ATOM 713 C CA . CYS A 1 113 ? -11.460 8.175 21.459 1.00 20.21 93 CYS A CA 1
ATOM 714 C C . CYS A 1 113 ? -10.630 8.895 20.389 1.00 29.92 93 CYS A C 1
ATOM 715 O O . CYS A 1 113 ? -9.419 9.062 20.524 1.00 27.00 93 CYS A O 1
ATOM 718 N N . ALA A 1 114 ? -11.273 9.307 19.306 1.00 20.23 94 ALA A N 1
ATOM 719 C CA . ALA A 1 114 ? -10.563 10.009 18.240 1.00 22.88 94 ALA A CA 1
ATOM 720 C C . ALA A 1 114 ? -11.519 11.006 17.632 1.00 21.87 94 ALA A C 1
ATOM 721 O O . ALA A 1 114 ? -12.694 10.699 17.451 1.00 25.72 94 ALA A O 1
ATOM 723 N N . SER A 1 115 ? -11.020 12.207 17.337 1.00 22.33 95 SER A N 1
ATOM 724 C CA . SER A 1 115 ? -11.866 13.280 16.817 1.00 24.74 95 SER A CA 1
ATOM 725 C C . SER A 1 115 ? -12.547 12.961 15.484 1.00 20.49 95 SER A C 1
ATOM 726 O O . SER A 1 115 ? -13.678 13.403 15.247 1.00 22.60 95 SER A O 1
ATOM 729 N N . ILE A 1 116 ? -11.881 12.172 14.637 1.00 18.68 96 ILE A N 1
ATOM 730 C CA . ILE A 1 116 ? -12.458 11.736 13.367 1.00 18.70 96 ILE A CA 1
ATOM 731 C C . ILE A 1 116 ? -13.756 10.956 13.567 1.00 22.23 96 ILE A C 1
ATOM 732 O O . ILE A 1 116 ? -14.598 10.914 12.661 1.00 22.78 96 ILE A O 1
ATOM 737 N N . LEU A 1 117 ? -13.925 10.348 14.741 1.00 17.41 97 LEU A N 1
ATOM 738 C CA . LEU A 1 117 ? -15.130 9.544 15.014 1.00 15.59 97 LEU A CA 1
ATOM 739 C C . LEU A 1 117 ? -16.215 10.375 15.684 1.00 20.62 97 LEU A C 1
ATOM 740 O O . LEU A 1 117 ? -17.333 9.907 15.871 1.00 23.16 97 LEU A O 1
ATOM 745 N N . GLY A 1 118 ? -15.874 11.607 16.055 1.00 23.81 98 GLY A N 1
ATOM 746 C CA . GLY A 1 118 ? -16.819 12.480 16.736 1.00 25.97 98 GLY A CA 1
ATOM 747 C C . GLY A 1 118 ? -17.037 13.813 16.038 1.00 28.27 98 GLY A C 1
ATOM 748 O O . GLY A 1 118 ? -17.549 13.868 14.916 1.00 24.81 98 GLY A O 1
ATOM 749 N N . SER A 1 119 ? -16.647 14.891 16.718 1.00 25.88 99 SER A N 1
ATOM 750 C CA . SER A 1 119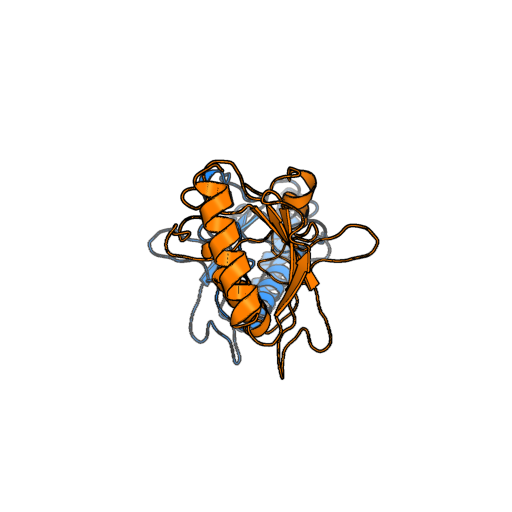 ? -16.837 16.257 16.222 1.00 31.62 99 SER A CA 1
ATOM 751 C C . SER A 1 119 ? -16.197 16.526 14.860 1.00 29.73 99 SER A C 1
ATOM 752 O O . SER A 1 119 ? -16.647 17.408 14.126 1.00 36.29 99 SER A O 1
ATOM 755 N N . GLU A 1 120 ? -15.131 15.804 14.526 1.00 23.20 100 GLU A N 1
ATOM 756 C CA . GLU A 1 120 ? -14.448 16.053 13.265 1.00 20.93 100 GLU A CA 1
ATOM 757 C C . GLU A 1 120 ? -14.819 15.081 12.128 1.00 19.23 100 GLU A C 1
ATOM 758 O O . GLU A 1 120 ? -14.239 15.138 11.037 1.00 23.30 100 GLU A O 1
ATOM 764 N N . TRP A 1 121 ? -15.780 14.186 12.373 1.00 22.96 101 TRP A N 1
ATOM 765 C CA . TRP A 1 121 ? -16.331 13.409 11.261 1.00 18.66 101 TRP A CA 1
ATOM 766 C C . TRP A 1 121 ? -16.922 14.354 10.216 1.00 18.90 101 TRP A C 1
ATOM 767 O O . TRP A 1 121 ? -17.533 15.375 10.556 1.00 19.91 101 TRP A O 1
ATOM 778 N N . SER A 1 122 ? -16.724 14.027 8.947 1.00 16.26 102 SER A N 1
ATOM 779 C CA . SER A 1 122 ? -17.401 14.717 7.849 1.00 21.51 102 SER A CA 1
ATOM 780 C C . SER A 1 122 ? -17.694 13.686 6.785 1.00 18.80 102 SER A C 1
ATOM 781 O O . SER A 1 122 ? -16.931 12.746 6.632 1.00 16.24 102 SER A O 1
ATOM 784 N N . PRO A 1 123 ? -18.798 13.846 6.032 1.00 17.23 103 PRO A N 1
ATOM 785 C CA . PRO A 1 123 ? -19.044 12.931 4.909 1.00 20.81 103 PRO A CA 1
ATOM 786 C C . PRO A 1 123 ? -17.952 13.004 3.830 1.00 13.85 103 PRO A C 1
ATOM 787 O O . PRO A 1 123 ? -17.913 12.131 2.981 1.00 15.15 103 PRO A O 1
ATOM 791 N N . VAL A 1 124 ? -17.097 14.030 3.853 1.00 12.54 104 VAL A N 1
ATOM 792 C CA . VAL A 1 124 ? -16.009 14.094 2.880 1.00 13.81 104 VAL A CA 1
ATOM 793 C C . VAL A 1 124 ? -14.910 13.064 3.145 1.00 16.60 104 VAL A C 1
ATOM 794 O O . VAL A 1 124 ? -14.058 12.835 2.283 1.00 17.03 104 VAL A O 1
ATOM 798 N N . LEU A 1 125 ? -14.965 12.443 4.312 1.00 16.18 105 LEU A N 1
ATOM 799 C CA . LEU A 1 125 ? -14.029 11.379 4.681 1.00 13.14 105 LEU A CA 1
ATOM 800 C C . LEU A 1 125 ? -14.553 10.047 4.175 1.00 17.84 105 LEU A C 1
ATOM 801 O O . LEU A 1 125 ? -15.492 9.984 3.373 1.00 18.99 105 LEU A O 1
ATOM 806 N N . SER A 1 126 ? -13.907 8.972 4.582 1.00 17.11 106 SER A N 1
ATOM 807 C CA . SER A 1 126 ? -14.260 7.658 4.060 1.00 13.80 106 SER A CA 1
ATOM 808 C C . SER A 1 126 ? -13.791 6.638 5.058 1.00 14.18 106 SER A C 1
ATOM 809 O O . SER A 1 126 ? -13.072 6.954 5.996 1.00 14.79 106 SER A O 1
ATOM 812 N N . VAL A 1 127 ? -14.210 5.396 4.867 1.00 13.01 107 VAL A N 1
ATOM 813 C CA . VAL A 1 127 ? -13.762 4.338 5.742 1.00 11.03 107 VAL A CA 1
ATOM 814 C C . VAL A 1 127 ? -12.224 4.212 5.717 1.00 10.58 107 VAL A C 1
ATOM 815 O O . VAL A 1 127 ? -11.581 4.079 6.778 1.00 12.44 107 VAL A O 1
ATOM 819 N N . ILE A 1 128 ? -11.658 4.241 4.523 1.00 14.27 108 ILE A N 1
ATOM 820 C CA . ILE A 1 128 ? -10.197 4.120 4.385 1.00 12.11 108 ILE A CA 1
ATOM 821 C C . ILE A 1 128 ? -9.485 5.298 5.046 1.00 14.67 108 ILE A C 1
ATOM 822 O O . ILE A 1 128 ? -8.476 5.111 5.715 1.00 12.65 108 ILE A O 1
ATOM 827 N N . ALA A 1 129 ? -10.020 6.508 4.907 1.00 14.17 109 ALA A N 1
ATOM 828 C CA . ALA A 1 129 ? -9.451 7.646 5.664 1.00 12.43 109 ALA A CA 1
ATOM 829 C C . ALA A 1 129 ? -9.432 7.431 7.167 1.00 13.37 109 ALA A C 1
ATOM 830 O O . ALA A 1 129 ? -8.466 7.775 7.840 1.00 13.78 109 ALA A O 1
ATOM 832 N N . VAL A 1 130 ? -10.489 6.857 7.725 1.00 12.07 110 VAL A N 1
ATOM 833 C CA . VAL A 1 130 ? -10.501 6.538 9.128 1.00 13.12 110 VAL A CA 1
ATOM 834 C C . VAL A 1 130 ? -9.413 5.510 9.462 1.00 13.11 110 VAL A C 1
ATOM 835 O O . VAL A 1 130 ? -8.726 5.640 10.477 1.00 13.65 110 VAL A O 1
ATOM 839 N N . CYS A 1 131 ? -9.291 4.471 8.634 1.00 12.44 111 CYS A N 1
ATOM 840 C CA . CYS A 1 131 ? -8.267 3.441 8.867 1.00 10.23 111 CYS A CA 1
ATOM 841 C C . CYS A 1 131 ? -6.870 4.051 8.914 1.00 11.97 111 CYS A C 1
ATOM 842 O O . CYS A 1 131 ? -6.056 3.714 9.799 1.00 12.34 111 CYS A O 1
ATOM 845 N N . VAL A 1 132 ? -6.600 4.912 7.942 1.00 12.44 112 VAL A N 1
ATOM 846 C CA . VAL A 1 132 ? -5.281 5.571 7.849 1.00 14.38 112 VAL A CA 1
ATOM 847 C C . VAL A 1 132 ? -5.024 6.466 9.046 1.00 15.29 112 VAL A C 1
ATOM 848 O O . VAL A 1 132 ? -3.913 6.477 9.606 1.00 15.96 112 VAL A O 1
ATOM 852 N N . THR A 1 133 ? -6.039 7.249 9.424 1.00 13.17 113 THR A N 1
ATOM 853 C CA . THR A 1 133 ? -5.946 8.102 10.613 1.00 14.35 113 THR A CA 1
ATOM 854 C C . THR A 1 133 ? -5.672 7.330 11.894 1.00 15.71 113 THR A C 1
ATOM 855 O O . THR A 1 133 ? -4.842 7.734 12.704 1.00 16.17 113 THR A O 1
ATOM 859 N N . LEU A 1 134 ? -6.355 6.208 12.095 1.00 14.29 114 LEU A N 1
ATOM 860 C CA . LEU A 1 134 ? -6.148 5.422 13.295 1.00 11.64 114 LEU A CA 1
ATOM 861 C C . LEU A 1 134 ? -4.785 4.718 13.270 1.00 13.09 114 LEU A C 1
ATOM 862 O O . LEU A 1 134 ? -4.136 4.570 14.323 1.00 16.29 114 LEU A O 1
ATOM 867 N N . GLN A 1 135 ? -4.352 4.306 12.083 1.00 12.71 115 GLN A N 1
ATOM 868 C CA . GLN A 1 135 ? -3.018 3.719 11.927 1.00 13.75 115 GLN A CA 1
ATOM 869 C C . GLN A 1 135 ? -1.950 4.733 12.341 1.00 15.73 115 GLN A C 1
ATOM 870 O O . GLN A 1 135 ? -1.007 4.386 13.058 1.00 18.58 115 GLN A O 1
ATOM 876 N N . SER A 1 136 ? -2.124 5.975 11.900 1.00 14.88 116 SER A N 1
ATOM 877 C CA . SER A 1 136 ? -1.215 7.080 12.232 1.00 16.64 116 SER A CA 1
ATOM 878 C C . SER A 1 136 ? -1.256 7.467 13.705 1.00 23.09 116 SER A C 1
ATOM 879 O O . SER A 1 136 ? -0.235 7.858 14.287 1.00 18.88 116 SER A O 1
ATOM 882 N N . MET A 1 137 ? -2.439 7.385 14.310 1.00 17.64 117 MET A N 1
ATOM 883 C CA . MET A 1 137 ? -2.574 7.627 15.735 1.00 16.39 117 MET A CA 1
ATOM 884 C C . MET A 1 137 ? -1.781 6.594 16.530 1.00 22.23 117 MET A C 1
ATOM 885 O O . MET A 1 137 ? -1.109 6.931 17.511 1.00 20.92 117 MET A O 1
ATOM 890 N N . LEU A 1 138 ? -1.845 5.337 16.101 1.00 16.12 118 LEU A N 1
ATOM 891 C CA . LEU A 1 138 ? -1.072 4.294 16.758 1.00 17.43 118 LEU A CA 1
ATOM 892 C C . LEU A 1 138 ? 0.423 4.567 16.528 1.00 21.85 118 LEU A C 1
ATOM 893 O O . LEU A 1 138 ? 1.240 4.431 17.451 1.00 19.82 118 LEU A O 1
ATOM 898 N N . ALA A 1 139 ? 0.772 4.990 15.322 1.00 17.61 119 ALA A N 1
ATOM 899 C CA . ALA A 1 139 ? 2.180 5.218 14.975 1.00 20.00 119 ALA A CA 1
ATOM 900 C C . ALA A 1 139 ? 2.786 6.336 15.827 1.00 26.85 119 ALA A C 1
ATOM 901 O O . ALA A 1 139 ? 3.984 6.331 16.115 1.00 26.57 119 ALA A O 1
ATOM 903 N N . SER A 1 140 ? 1.953 7.300 16.209 1.00 20.95 120 SER A N 1
ATOM 904 C CA . SER A 1 140 ? 2.417 8.481 16.943 1.00 26.59 120 SER A CA 1
ATOM 905 C C . SER A 1 140 ? 2.738 8.208 18.418 1.00 34.54 120 SER A C 1
ATOM 906 O O . SER A 1 140 ? 3.416 9.013 19.062 1.00 29.71 120 SER A O 1
ATOM 909 N N . CYS A 1 141 ? 2.259 7.085 18.954 1.00 24.37 121 CYS A N 1
ATOM 910 C CA . CYS A 1 141 ? 2.460 6.749 20.364 1.00 23.92 121 CYS A CA 1
ATOM 911 C C . CYS A 1 141 ? 3.924 6.433 20.675 1.00 31.31 121 CYS A C 1
ATOM 912 O O . CYS A 1 141 ? 4.548 5.603 20.020 1.00 31.58 121 CYS A O 1
ATOM 915 N N . LYS A 1 142 ? 4.474 7.099 21.683 1.00 41.20 122 LYS A N 1
ATOM 916 C CA . LYS A 1 142 ? 5.851 6.828 22.070 1.00 40.49 122 LYS A CA 1
ATOM 917 C C . LYS A 1 142 ? 5.915 5.899 23.276 1.00 39.65 122 LYS A C 1
ATOM 918 O O . LYS A 1 142 ? 6.975 5.360 23.595 1.00 41.10 122 LYS A O 1
ATOM 924 N N . LYS A 1 143 ? 4.774 5.692 23.929 1.00 30.53 123 LYS A N 1
ATOM 925 C CA . LYS A 1 143 ? 4.707 4.834 25.106 1.00 35.26 123 LYS A CA 1
ATOM 926 C C . LYS A 1 143 ? 3.325 4.213 25.288 1.00 32.42 123 LYS A C 1
ATOM 927 O O . LYS A 1 143 ? 2.332 4.919 25.456 1.00 34.88 123 LYS A O 1
ATOM 933 N N . LYS A 1 144 ? 3.276 2.888 25.264 1.00 34.68 124 LYS A N 1
ATOM 934 C CA . LYS A 1 144 ? 2.026 2.151 25.391 1.00 27.23 124 LYS A CA 1
ATOM 935 C C . LYS A 1 144 ? 1.436 2.233 26.787 1.00 36.15 124 LYS A C 1
ATOM 936 O O . LYS A 1 144 ? 2.006 1.702 27.741 1.00 39.95 124 LYS A O 1
ATOM 942 N N . GLU A 1 145 ? 0.286 2.888 26.909 1.00 28.66 125 GLU A N 1
ATOM 943 C CA . GLU A 1 145 ? -0.454 2.893 28.166 1.00 34.16 125 GLU A CA 1
ATOM 944 C C . GLU A 1 145 ? -1.928 3.071 27.836 1.00 32.14 125 GLU A C 1
ATOM 945 O O . GLU A 1 145 ? -2.260 3.635 26.801 1.00 30.11 125 GLU A O 1
ATOM 951 N N . ARG A 1 146 ? -2.803 2.572 28.699 1.00 27.22 126 ARG A N 1
ATOM 952 C CA . ARG A 1 146 ? -4.240 2.694 28.493 1.00 29.95 126 ARG A CA 1
ATOM 953 C C . ARG A 1 146 ? -4.688 4.108 28.842 1.00 30.49 126 ARG A C 1
ATOM 954 O O . ARG A 1 146 ? -3.923 4.851 29.476 1.00 32.92 126 ARG A O 1
ATOM 962 N N . PRO A 1 147 ? -5.908 4.499 28.412 1.00 27.68 127 PRO A N 1
ATOM 963 C CA . PRO A 1 147 ? -6.492 5.787 28.812 1.00 26.29 127 PRO A CA 1
ATOM 964 C C . PRO A 1 147 ? -6.593 5.897 30.331 1.00 26.12 127 PRO A C 1
ATOM 965 O O . PRO A 1 147 ? -6.735 4.878 31.006 1.00 27.58 127 PRO A O 1
ATOM 969 N N . ALA A 1 148 ? -6.541 7.12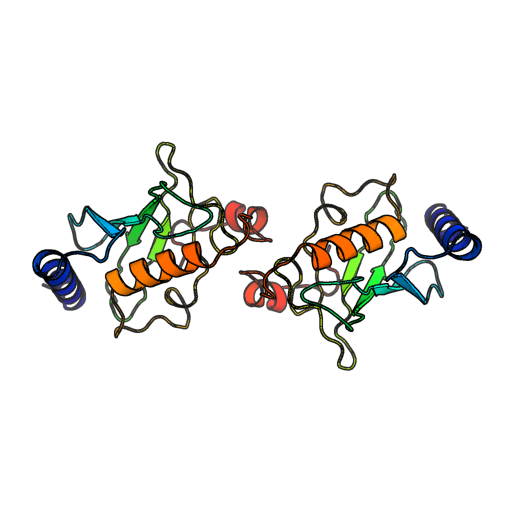0 30.846 1.00 33.00 128 ALA A N 1
ATOM 970 C CA . ALA A 1 148 ? -6.622 7.363 32.285 1.00 32.09 128 ALA A CA 1
ATOM 971 C C . ALA A 1 148 ? -7.917 6.823 32.888 1.00 35.47 128 ALA A C 1
ATOM 972 O O . ALA A 1 148 ? -7.908 6.228 33.963 1.00 40.32 128 ALA A O 1
ATOM 974 N N . ASP A 1 149 ? -9.035 7.041 32.205 1.00 38.15 129 ASP A N 1
ATOM 975 C CA . ASP A 1 149 ? -10.320 6.636 32.763 1.00 39.65 129 ASP A CA 1
ATOM 976 C C . ASP A 1 149 ? -10.737 5.244 32.314 1.00 36.61 129 ASP A C 1
ATOM 977 O O . ASP A 1 149 ? -11.933 4.930 32.320 1.00 36.89 129 ASP A O 1
ATOM 982 N N . ASN A 1 150 ? -9.763 4.413 31.933 1.00 35.72 130 ASN A N 1
ATOM 983 C CA . ASN A 1 150 ? -10.072 3.139 31.266 1.00 28.39 130 ASN A CA 1
ATOM 984 C C . ASN A 1 150 ? -11.065 2.280 32.034 1.00 32.07 130 ASN A C 1
ATOM 985 O O . ASN A 1 150 ? -12.098 1.905 31.497 1.00 33.30 130 ASN A O 1
ATOM 990 N N . ASP A 1 151 ? -10.768 1.985 33.299 1.00 33.40 131 ASP A N 1
ATOM 991 C CA . ASP A 1 151 ? -11.649 1.100 34.058 1.00 31.16 131 ASP A CA 1
ATOM 992 C C . ASP A 1 151 ? -13.033 1.717 34.307 1.00 32.73 131 ASP A C 1
ATOM 993 O O . ASP A 1 151 ? -14.055 1.031 34.189 1.00 38.00 131 ASP A O 1
ATOM 998 N N . ARG A 1 152 ? -13.055 3.009 34.629 1.00 37.13 132 ARG A N 1
ATOM 999 C CA . ARG A 1 152 ? -14.301 3.747 34.827 1.00 42.53 132 ARG A CA 1
ATOM 1000 C C . ARG A 1 152 ? -15.182 3.654 33.589 1.00 41.72 132 ARG A C 1
ATOM 1001 O O . ARG A 1 152 ? -16.356 3.278 33.669 1.00 40.68 132 ARG A O 1
ATOM 1009 N N . TYR A 1 153 ? -14.600 3.981 32.438 1.00 38.37 133 TYR A N 1
ATOM 1010 C CA . TYR A 1 153 ? -15.330 3.931 31.178 1.00 42.57 133 TYR A CA 1
ATOM 1011 C C . TYR A 1 153 ? -15.870 2.538 30.859 1.00 28.38 133 TYR A C 1
ATOM 1012 O O . TYR A 1 153 ? -17.038 2.386 30.500 1.00 35.77 133 TYR A O 1
ATOM 1021 N N . VAL A 1 154 ? -15.016 1.525 30.975 1.00 31.98 134 VAL A N 1
ATOM 1022 C CA . VAL A 1 154 ? -15.356 0.204 30.447 1.00 37.63 134 VAL A CA 1
ATOM 1023 C C . VAL A 1 154 ? -16.482 -0.481 31.244 1.00 37.54 134 VAL A C 1
ATOM 1024 O O . VAL A 1 154 ? -17.282 -1.238 30.689 1.00 40.74 134 VAL A O 1
ATOM 1028 N N . ARG A 1 155 ? -16.565 -0.178 32.537 1.00 37.18 135 ARG A N 1
ATOM 1029 C CA . ARG A 1 155 ? -17.592 -0.768 33.398 1.00 38.39 135 ARG A CA 1
ATOM 1030 C C . ARG A 1 155 ? -19.008 -0.447 32.938 1.00 34.43 135 ARG A C 1
ATOM 1031 O O . ARG A 1 155 ? -19.894 -1.303 32.988 1.00 45.08 135 ARG A O 1
ATOM 1039 N N . THR A 1 156 ? -19.221 0.791 32.498 1.00 37.87 136 THR A N 1
ATOM 1040 C CA . THR A 1 156 ? -20.562 1.268 32.163 1.00 41.92 136 THR A CA 1
ATOM 1041 C C . THR A 1 156 ? -20.759 1.482 30.654 1.00 52.65 136 THR A C 1
ATOM 1042 O O . THR A 1 156 ? -21.803 1.970 30.217 1.00 42.92 136 THR A O 1
ATOM 1046 N N . ALA A 1 157 ? -19.762 1.097 29.862 1.00 39.65 137 ALA A N 1
ATOM 1047 C CA . ALA A 1 157 ? -19.781 1.363 28.418 1.00 47.72 137 ALA A CA 1
ATOM 1048 C C . ALA A 1 157 ? -20.859 0.597 27.637 1.00 39.88 137 ALA A C 1
ATOM 1049 O O . ALA A 1 157 ? -21.028 -0.611 27.807 1.00 46.59 137 ALA A O 1
ATOM 1051 N N . PRO A 1 158 ? -21.572 1.305 26.753 1.00 38.83 138 PRO A N 1
ATOM 1052 C CA . PRO A 1 158 ? -22.660 0.745 25.943 1.00 40.15 138 PRO A CA 1
ATOM 1053 C C . PRO A 1 158 ? -22.136 -0.094 24.777 1.00 51.00 138 PRO A C 1
ATOM 1054 O O . PRO A 1 158 ? -20.946 0.007 24.453 1.00 37.93 138 PRO A O 1
ATOM 1058 N N . ASP A 1 159 ? -23.009 -0.897 24.163 1.00 41.36 139 ASP A N 1
ATOM 1059 C CA . ASP A 1 159 ? -22.626 -1.738 23.024 1.00 45.36 139 ASP A CA 1
ATOM 1060 C C . ASP A 1 159 ? -21.988 -0.909 21.927 1.00 45.49 139 ASP A C 1
ATOM 1061 O O . ASP A 1 159 ? -20.922 -1.245 21.405 1.00 47.06 139 ASP A O 1
ATOM 1066 N N . ASN A 1 160 ? -22.661 0.180 21.586 1.00 39.83 140 ASN A N 1
ATOM 1067 C CA . ASN A 1 160 ? -22.217 1.043 20.519 1.00 42.41 140 ASN A CA 1
ATOM 1068 C C . ASN A 1 160 ? -21.459 2.207 21.130 1.00 44.24 140 ASN A C 1
ATOM 1069 O O . ASN A 1 160 ? -21.991 2.908 21.986 1.00 41.98 140 ASN A O 1
ATOM 1074 N N . PRO A 1 161 ? -20.204 2.410 20.700 1.00 33.69 141 PRO A N 1
ATOM 1075 C CA . PRO A 1 161 ? -19.339 3.440 21.280 1.00 28.53 141 PRO A CA 1
ATOM 1076 C C . PRO A 1 161 ? -19.821 4.854 20.985 1.00 37.23 141 PRO A C 1
ATOM 1077 O O . PRO A 1 161 ? -19.333 5.805 21.604 1.00 46.08 141 PRO A O 1
ATOM 1081 N N . LYS A 1 162 ? -20.762 4.996 20.058 1.00 34.28 142 LYS A N 1
ATOM 1082 C CA . LYS A 1 162 ? -21.291 6.322 19.741 1.00 52.50 142 LYS A CA 1
ATOM 1083 C C . LYS A 1 162 ? -22.176 6.836 20.879 1.00 53.78 142 LYS A C 1
ATOM 1084 O O . LYS A 1 162 ? -22.455 8.031 20.977 1.00 63.43 142 LYS A O 1
ATOM 1090 N N . GLY B 1 22 ? -3.862 17.506 70.039 1.00 48.76 2 GLY B N 1
ATOM 1091 C CA . GLY B 1 22 ? -4.620 17.553 68.800 1.00 55.62 2 GLY B CA 1
ATOM 1092 C C . GLY B 1 22 ? -5.097 16.193 68.328 1.00 50.33 2 GLY B C 1
ATOM 1093 O O . GLY B 1 22 ? -4.768 15.172 68.936 1.00 62.17 2 GLY B O 1
ATOM 1094 N N . SER B 1 23 ? -5.879 16.173 67.248 1.00 54.92 3 SER B N 1
ATOM 1095 C CA . SER B 1 23 ? -6.359 14.914 66.682 1.00 41.94 3 SER B CA 1
ATOM 1096 C C . SER B 1 23 ? -5.185 14.088 66.152 1.00 35.04 3 SER B C 1
ATOM 1097 O O . SER B 1 23 ? -4.088 14.615 65.929 1.00 30.65 3 SER B O 1
ATOM 1100 N N . VAL B 1 24 ? -5.408 12.792 65.971 1.00 36.99 4 VAL B N 1
ATOM 1101 C CA . VAL B 1 24 ? -4.362 11.913 65.457 1.00 32.84 4 VAL B CA 1
ATOM 1102 C C . VAL B 1 24 ? -3.890 12.360 64.070 1.00 28.38 4 VAL B C 1
ATOM 1103 O O . VAL B 1 24 ? -2.682 12.432 63.824 1.00 27.58 4 VAL B O 1
ATOM 1107 N N . SER B 1 25 ? -4.833 12.689 63.183 1.00 32.45 5 SER B N 1
ATOM 1108 C CA . SER B 1 25 ? -4.482 13.179 61.839 1.00 32.70 5 SER B CA 1
ATOM 1109 C C . SER B 1 25 ? -3.607 14.436 61.849 1.00 27.39 5 SER B C 1
ATOM 1110 O O . SER B 1 25 ? -2.560 14.475 61.199 1.00 27.95 5 SER B O 1
ATOM 1113 N N . ALA B 1 26 ? -4.020 15.452 62.603 1.00 31.31 6 ALA B N 1
ATOM 1114 C CA . ALA B 1 26 ? -3.245 16.684 62.683 1.00 28.64 6 ALA B CA 1
ATOM 1115 C C . ALA B 1 26 ? -1.833 16.430 63.197 1.00 25.82 6 ALA B C 1
ATOM 1116 O O . ALA B 1 26 ? -0.869 17.021 62.706 1.00 26.88 6 ALA B O 1
ATOM 1118 N N . ARG B 1 27 ? -1.702 15.543 64.182 1.00 28.43 7 ARG B N 1
ATOM 1119 C CA . ARG B 1 27 ? -0.382 15.225 64.710 1.00 20.12 7 ARG B CA 1
ATOM 1120 C C . ARG B 1 27 ? 0.517 14.524 63.683 1.00 21.38 7 ARG B C 1
ATOM 1121 O O . ARG B 1 27 ? 1.731 14.766 63.638 1.00 24.94 7 ARG B O 1
ATOM 1129 N N . ARG B 1 28 ? -0.086 13.660 62.870 1.00 27.27 8 ARG B N 1
ATOM 1130 C CA . ARG B 1 28 ? 0.619 13.016 61.763 1.00 25.43 8 ARG B CA 1
ATOM 1131 C C . ARG B 1 28 ? 1.082 14.080 60.758 1.00 20.82 8 ARG B C 1
ATOM 1132 O O . ARG B 1 28 ? 2.254 14.105 60.335 1.00 24.69 8 ARG B O 1
ATOM 1140 N N . LEU B 1 29 ? 0.196 15.008 60.436 1.00 22.56 9 LEU B N 1
ATOM 1141 C CA . LEU B 1 29 ? 0.578 16.085 59.527 1.00 30.91 9 LEU B CA 1
ATOM 1142 C C . LEU B 1 29 ? 1.632 17.021 60.133 1.00 23.44 9 LEU B C 1
ATOM 1143 O O . LEU B 1 29 ? 2.510 17.527 59.429 1.00 21.81 9 LEU B O 1
ATOM 1148 N N . ALA B 1 30 ? 1.562 17.244 61.444 1.00 26.52 10 ALA B N 1
ATOM 1149 C CA . ALA B 1 30 ? 2.575 18.055 62.110 1.00 20.94 10 ALA B CA 1
ATOM 1150 C C . ALA B 1 30 ? 3.942 17.387 62.018 1.00 20.75 10 ALA B C 1
ATOM 1151 O O . ALA B 1 30 ? 4.972 18.052 61.834 1.00 24.59 10 ALA B O 1
ATOM 1153 N N . LYS B 1 31 ? 3.954 16.059 62.146 1.00 23.91 11 LYS B N 1
ATOM 1154 C CA . LYS B 1 31 ? 5.197 15.309 61.997 1.00 28.49 11 LYS B CA 1
ATOM 1155 C C . LYS B 1 31 ? 5.764 15.448 60.579 1.00 26.56 11 LYS B C 1
ATOM 1156 O O . LYS B 1 31 ? 6.976 15.679 60.405 1.00 27.91 11 LYS B O 1
ATOM 1162 N N . GLU B 1 32 ? 4.895 15.334 59.572 1.00 27.42 12 GLU B N 1
ATOM 1163 C CA . GLU B 1 32 ? 5.343 15.506 58.188 1.00 33.01 12 GLU B CA 1
ATOM 1164 C C . GLU B 1 32 ? 5.900 16.921 57.984 1.00 28.44 12 GLU B C 1
ATOM 1165 O O . GLU B 1 32 ? 6.960 17.113 57.367 1.00 28.28 12 GLU B O 1
ATOM 1171 N N . LEU B 1 33 ? 5.208 17.909 58.548 1.00 26.05 13 LEU B N 1
ATOM 1172 C CA . LEU B 1 33 ? 5.651 19.295 58.446 1.00 22.93 13 LEU B CA 1
ATOM 1173 C C . LEU B 1 33 ? 6.983 19.510 59.161 1.00 32.97 13 LEU B C 1
ATOM 1174 O O . LEU B 1 33 ? 7.854 20.239 58.673 1.00 29.38 13 LEU B O 1
ATOM 1179 N N . ARG B 1 34 ? 7.125 18.869 60.321 1.00 28.44 14 ARG B N 1
ATOM 1180 C CA . ARG B 1 34 ? 8.358 18.885 61.108 1.00 39.14 14 ARG B CA 1
ATOM 1181 C C . ARG B 1 34 ? 9.538 18.368 60.282 1.00 38.63 14 ARG B C 1
ATOM 1182 O O . ARG B 1 34 ? 10.595 18.994 60.250 1.00 34.43 14 ARG B O 1
ATOM 1190 N N . GLU B 1 35 ? 9.345 17.235 59.606 1.00 33.55 15 GLU B N 1
ATOM 1191 C CA . GLU B 1 35 ? 10.402 16.633 58.794 1.00 31.12 15 GLU B CA 1
ATOM 1192 C C . GLU B 1 35 ? 10.734 17.510 57.599 1.00 37.62 15 GLU B C 1
ATOM 1193 O O . GLU B 1 35 ? 11.901 17.699 57.259 1.00 35.32 15 GLU B O 1
ATOM 1199 N N . ILE B 1 36 ? 9.701 18.050 56.961 1.00 35.99 16 ILE B N 1
ATOM 1200 C CA . ILE B 1 36 ? 9.907 18.973 55.855 1.00 33.78 16 ILE B CA 1
ATOM 1201 C C . ILE B 1 36 ? 10.774 20.137 56.303 1.00 39.91 16 ILE B C 1
ATOM 1202 O O . ILE B 1 36 ? 11.678 20.569 55.586 1.00 38.28 16 ILE B O 1
ATOM 1207 N N . GLN B 1 37 ? 10.509 20.622 57.511 1.00 35.60 17 GLN B N 1
ATOM 1208 C CA . GLN B 1 37 ? 11.240 21.751 58.062 1.00 40.14 17 GLN B CA 1
ATOM 1209 C C . GLN B 1 37 ? 12.715 21.407 58.260 1.00 37.08 17 GLN B C 1
ATOM 1210 O O . GLN B 1 37 ? 13.593 22.115 57.773 1.00 44.67 17 GLN B O 1
ATOM 1216 N N . SER B 1 38 ? 12.984 20.315 58.970 1.00 40.48 18 SER B N 1
ATOM 1217 C CA . SER B 1 38 ? 14.359 19.959 59.320 1.00 45.43 18 SER B CA 1
ATOM 1218 C C . SER B 1 38 ? 15.204 19.485 58.136 1.00 51.63 18 SER B C 1
ATOM 1219 O O . SER B 1 38 ? 16.299 20.007 57.913 1.00 46.44 18 SER B O 1
ATOM 1222 N N . GLU B 1 39 ? 14.697 18.517 57.372 1.00 48.15 19 GLU B N 1
ATOM 1223 C CA . GLU B 1 39 ? 15.484 17.926 56.284 1.00 57.62 19 GLU B CA 1
ATOM 1224 C C . GLU B 1 39 ? 15.255 18.544 54.895 1.00 53.05 19 GLU B C 1
ATOM 1225 O O . GLU B 1 39 ? 16.109 18.420 54.015 1.00 59.20 19 GLU B O 1
ATOM 1231 N N . GLY B 1 40 ? 14.117 19.207 54.702 1.00 58.06 20 GLY B N 1
ATOM 1232 C CA . GLY B 1 40 ? 13.841 19.901 53.451 1.00 49.15 20 GLY B CA 1
ATOM 1233 C C . GLY B 1 40 ? 13.039 19.114 52.429 1.00 46.18 20 GLY B C 1
ATOM 1234 O O . GLY B 1 40 ? 12.967 17.886 52.489 1.00 50.92 20 GLY B O 1
ATOM 1235 N N . CYS B 1 41 ? 12.428 19.832 51.488 1.00 51.16 21 CYS B N 1
ATOM 1236 C CA . CYS B 1 41 ? 11.753 19.211 50.348 1.00 43.81 21 CYS B CA 1
ATOM 1237 C C . CYS B 1 41 ? 12.773 18.816 49.281 1.00 54.72 21 CYS B C 1
ATOM 1238 O O . CYS B 1 41 ? 13.686 19.592 48.986 1.00 57.61 21 CYS B O 1
ATOM 1241 N N . PRO B 1 42 ? 12.615 17.616 48.687 1.00 47.02 22 PRO B N 1
ATOM 1242 C CA . PRO B 1 42 ? 13.475 17.174 47.580 1.00 51.53 22 PRO B CA 1
ATOM 1243 C C . PRO B 1 42 ? 13.527 18.235 46.489 1.00 43.30 22 PRO B C 1
ATOM 1244 O O . PRO B 1 42 ? 12.572 19.005 46.353 1.00 50.78 22 PRO B O 1
A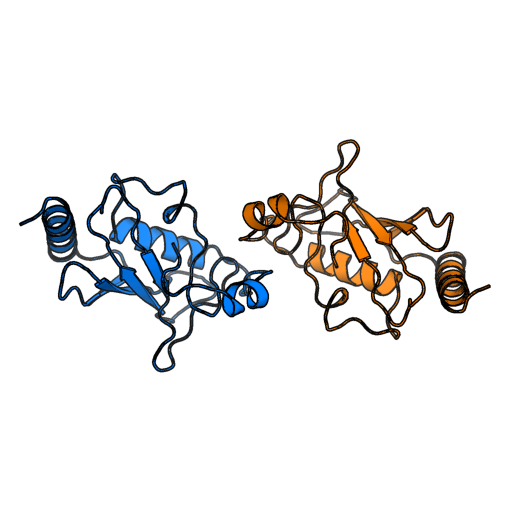TOM 1248 N N . VAL B 1 43 ? 14.625 18.293 45.740 1.00 55.70 23 VAL B N 1
ATOM 1249 C CA . VAL B 1 43 ? 14.799 19.336 44.725 1.00 61.16 23 VAL B CA 1
ATOM 1250 C C . VAL B 1 43 ? 13.656 19.332 43.697 1.00 43.34 23 VAL B C 1
ATOM 1251 O O . VAL B 1 43 ? 13.167 18.272 43.293 1.00 44.94 23 VAL B O 1
ATOM 1255 N N . GLY B 1 44 ? 13.215 20.526 43.314 1.00 38.68 24 GLY B N 1
ATOM 1256 C CA . GLY B 1 44 ? 12.065 20.674 42.443 1.00 48.06 24 GLY B CA 1
ATOM 1257 C C . GLY B 1 44 ? 10.787 20.918 43.223 1.00 43.55 24 GLY B C 1
ATOM 1258 O O . GLY B 1 44 ? 9.797 21.432 42.690 1.00 39.89 24 GLY B O 1
ATOM 1259 N N . ILE B 1 45 ? 10.812 20.564 44.505 1.00 47.76 25 ILE B N 1
ATOM 1260 C CA . ILE B 1 45 ? 9.620 20.652 45.338 1.00 38.22 25 ILE B CA 1
ATOM 1261 C C . ILE B 1 45 ? 9.765 21.745 46.392 1.00 34.88 25 ILE B C 1
ATOM 1262 O O . ILE B 1 45 ? 10.762 21.798 47.108 1.00 38.63 25 ILE B O 1
ATOM 1267 N N . THR B 1 46 ? 8.774 22.630 46.455 1.00 39.28 26 THR B N 1
ATOM 1268 C CA . THR B 1 46 ? 8.777 23.737 47.401 1.00 46.29 26 THR B CA 1
ATOM 1269 C C . THR B 1 46 ? 7.473 23.758 48.184 1.00 38.99 26 THR B C 1
ATOM 1270 O O . THR B 1 46 ? 6.395 23.744 47.591 1.00 39.76 26 THR B O 1
ATOM 1274 N N . LEU B 1 47 ? 7.556 23.795 49.511 1.00 42.88 27 LEU B N 1
ATOM 1275 C CA . LEU B 1 47 ? 6.359 24.039 50.313 1.00 35.06 27 LEU B CA 1
ATOM 1276 C C . LEU B 1 47 ? 6.076 25.536 50.320 1.00 40.86 27 LEU B C 1
ATOM 1277 O O . LEU B 1 47 ? 6.969 26.333 50.606 1.00 40.17 27 LEU B O 1
ATOM 1282 N N . VAL B 1 48 ? 4.846 25.929 49.999 1.00 34.96 28 VAL B N 1
ATOM 1283 C CA . VAL B 1 48 ? 4.508 27.352 50.005 1.00 35.87 28 VAL B CA 1
ATOM 1284 C C . VAL B 1 48 ? 3.480 27.719 51.066 1.00 38.21 28 VAL B C 1
ATOM 1285 O O . VAL B 1 48 ? 3.437 28.863 51.515 1.00 44.39 28 VAL B O 1
ATOM 1289 N N . ASP B 1 49 ? 2.654 26.758 51.470 1.00 29.27 29 ASP B N 1
ATOM 1290 C CA . ASP B 1 49 ? 1.696 27.009 52.539 1.00 27.73 29 ASP B CA 1
ATOM 1291 C C . ASP B 1 49 ? 1.320 25.731 53.285 1.00 43.45 29 ASP B C 1
ATOM 1292 O O . ASP B 1 49 ? 0.983 24.712 52.671 1.00 29.84 29 ASP B O 1
ATOM 1297 N N . ALA B 1 50 ? 1.418 25.787 54.613 1.00 29.91 30 ALA B N 1
ATOM 1298 C CA . ALA B 1 50 ? 0.902 24.742 55.484 1.00 25.98 30 ALA B CA 1
ATOM 1299 C C . ALA B 1 50 ? 0.335 25.457 56.700 1.00 29.53 30 ALA B C 1
ATOM 1300 O O . ALA B 1 50 ? 0.786 25.252 57.837 1.00 28.67 30 ALA B O 1
ATOM 1302 N N . SER B 1 51 ? -0.651 26.313 56.451 1.00 28.00 31 SER B N 1
ATOM 1303 C CA . SER B 1 51 ? -1.171 27.204 57.484 1.00 27.32 31 SER B CA 1
ATOM 1304 C C . SER B 1 51 ? -2.217 26.561 58.377 1.00 31.74 31 SER B C 1
ATOM 1305 O O . SER B 1 51 ? -2.639 27.152 59.361 1.00 30.30 31 SER B O 1
ATOM 1308 N N . ASP B 1 52 ? -2.647 25.357 58.019 1.00 25.39 32 ASP B N 1
ATOM 1309 C CA . ASP B 1 52 ? -3.417 24.520 58.928 1.00 23.46 32 ASP B CA 1
ATOM 1310 C C . ASP B 1 52 ? -3.108 23.066 58.594 1.00 22.09 32 ASP B C 1
ATOM 1311 O O . ASP B 1 52 ? -2.098 22.793 57.937 1.00 25.83 32 ASP B O 1
ATOM 1316 N N . PHE B 1 53 ? -3.959 22.148 59.040 1.00 25.26 33 PHE B N 1
ATOM 1317 C CA . PHE B 1 53 ? -3.738 20.736 58.749 1.00 26.73 33 PHE B CA 1
ATOM 1318 C C . PHE B 1 53 ? -4.929 20.169 57.968 1.00 36.29 33 PHE B C 1
ATOM 1319 O O . PHE B 1 53 ? -5.277 18.987 58.068 1.00 30.90 33 PHE B O 1
ATOM 1327 N N . SER B 1 54 ? -5.528 21.055 57.172 1.00 29.99 34 SER B N 1
ATOM 1328 C CA . SER B 1 54 ? -6.632 20.722 56.274 1.00 28.19 34 SER B CA 1
ATOM 1329 C C . SER B 1 54 ? -6.254 20.905 54.798 1.00 31.71 34 SER B C 1
ATOM 1330 O O . SER B 1 54 ? -6.774 20.201 53.923 1.00 30.61 34 SER B O 1
ATOM 1333 N N . LYS B 1 55 ? -5.366 21.859 54.523 1.00 26.08 35 LYS B N 1
ATOM 1334 C CA . LYS B 1 55 ? -5.003 22.181 53.145 1.00 29.47 35 LYS B CA 1
ATOM 1335 C C . LYS B 1 55 ? -3.597 22.742 53.055 1.00 25.98 35 LYS B C 1
ATOM 1336 O O . LYS B 1 55 ? -3.283 23.749 53.696 1.00 26.38 35 LYS B O 1
ATOM 1342 N N . TRP B 1 56 ? -2.746 22.092 52.270 1.00 21.70 36 TRP B N 1
ATOM 1343 C CA . TRP B 1 56 ? -1.396 22.596 52.007 1.00 23.01 36 TRP B CA 1
ATOM 1344 C C . TRP B 1 56 ? -1.179 22.903 50.525 1.00 31.18 36 TRP B C 1
ATOM 1345 O O . TRP B 1 56 ? -1.862 22.344 49.663 1.00 27.49 36 TRP B O 1
ATOM 1356 N N . LEU B 1 57 ? -0.207 23.768 50.228 1.00 26.26 37 LEU B N 1
ATOM 1357 C CA . LEU B 1 57 ? 0.139 24.101 48.838 1.00 24.31 37 LEU B CA 1
ATOM 1358 C C . LEU B 1 57 ? 1.630 23.914 48.615 1.00 32.52 37 LEU B C 1
ATOM 1359 O O . LEU B 1 57 ? 2.440 24.287 49.463 1.00 30.49 37 LEU B O 1
ATOM 1364 N N . PHE B 1 58 ? 1.984 23.348 47.468 1.00 27.07 38 PHE B N 1
ATOM 1365 C CA . PHE B 1 58 ? 3.378 23.180 47.070 1.00 25.76 38 PHE B CA 1
ATOM 1366 C C . PHE B 1 58 ? 3.537 23.741 45.669 1.00 43.15 38 PHE B C 1
ATOM 1367 O O . PHE B 1 58 ? 2.553 24.034 44.998 1.00 32.51 38 PHE B O 1
ATOM 1375 N N . THR B 1 59 ? 4.776 23.886 45.226 1.00 39.87 39 THR B N 1
ATOM 1376 C CA . THR B 1 59 ? 5.036 23.999 43.806 1.00 37.46 39 THR B CA 1
ATOM 1377 C C . THR B 1 59 ? 5.906 22.809 43.464 1.00 45.31 39 THR B C 1
ATOM 1378 O O . THR B 1 59 ? 6.751 22.410 44.267 1.00 38.85 39 THR B O 1
ATOM 1382 N N . ILE B 1 60 ? 5.677 22.202 42.302 1.00 34.95 40 ILE B N 1
ATOM 1383 C CA . ILE B 1 60 ? 6.587 21.169 41.831 1.00 37.82 40 ILE B CA 1
ATOM 1384 C C . ILE B 1 60 ? 7.169 21.556 40.474 1.00 45.87 40 ILE B C 1
ATOM 1385 O O . ILE B 1 60 ? 6.490 22.148 39.632 1.00 37.10 40 ILE B O 1
ATOM 1390 N N . GLU B 1 61 ? 8.447 21.244 40.298 1.00 44.99 41 GLU B N 1
ATOM 1391 C CA . GLU B 1 61 ? 9.170 21.567 39.081 1.00 45.24 41 GLU B CA 1
ATOM 1392 C C . GLU B 1 61 ? 10.050 20.377 38.755 1.00 46.65 41 GLU B C 1
ATOM 1393 O O . GLU B 1 61 ? 10.704 19.819 39.639 1.00 48.52 41 GLU B O 1
ATOM 1399 N N . VAL B 1 62 ? 10.043 19.967 37.492 1.00 49.87 42 VAL B N 1
ATOM 1400 C CA . VAL B 1 62 ? 10.891 18.869 37.051 1.00 44.91 42 VAL B CA 1
ATOM 1401 C C . VAL B 1 62 ? 12.307 19.376 36.805 1.00 54.20 42 VAL B C 1
ATOM 1402 O O . VAL B 1 62 ? 12.495 20.417 36.175 1.00 54.18 42 VAL B O 1
ATOM 1406 N N . MET B 1 63 ? 13.298 18.642 37.304 1.00 55.54 43 MET B N 1
ATOM 1407 C CA . MET B 1 63 ? 14.698 19.002 37.085 1.00 63.75 43 MET B CA 1
ATOM 1408 C C . MET B 1 63 ? 15.263 18.371 35.809 1.00 64.31 43 MET B C 1
ATOM 1409 O O . MET B 1 63 ? 15.065 17.181 35.550 1.00 61.88 43 MET B O 1
ATOM 1414 N N . GLY B 1 64 ? 15.956 19.178 35.010 1.00 64.11 44 GLY B N 1
ATOM 1415 C CA . GLY B 1 64 ? 16.653 18.679 33.835 1.00 69.31 44 GLY B CA 1
ATOM 1416 C C . GLY B 1 64 ? 15.879 18.709 32.527 1.00 63.94 44 GLY B C 1
ATOM 1417 O O . GLY B 1 64 ? 15.007 19.555 32.332 1.00 61.97 44 GLY B O 1
ATOM 1418 N N . ASN B 1 65 ? 16.220 17.792 31.621 1.00 68.46 45 ASN B N 1
ATOM 1419 C CA . ASN B 1 65 ? 15.501 17.655 30.357 1.00 62.88 45 ASN B CA 1
ATOM 1420 C C . ASN B 1 65 ? 14.119 17.069 30.586 1.00 54.10 45 ASN B C 1
ATOM 1421 O O . ASN B 1 65 ? 13.989 15.973 31.137 1.00 63.74 45 ASN B O 1
ATOM 1426 N N . SER B 1 66 ? 13.092 17.798 30.162 1.00 56.58 46 SER B N 1
ATOM 1427 C CA . SER B 1 66 ? 11.723 17.297 30.219 1.00 54.41 46 SER B CA 1
ATOM 1428 C C . SER B 1 66 ? 10.812 18.193 29.404 1.00 48.04 46 SER B C 1
ATOM 1429 O O . SER B 1 66 ? 11.203 19.285 28.991 1.00 51.78 46 SER B O 1
ATOM 1432 N N . GLN B 1 67 ? 9.584 17.732 29.199 1.00 53.98 47 GLN B N 1
ATOM 1433 C CA . GLN B 1 67 ? 8.592 18.491 28.455 1.00 46.37 47 GLN B CA 1
ATOM 1434 C C . GLN B 1 67 ? 8.100 19.733 29.195 1.00 50.92 47 GLN B C 1
ATOM 1435 O O . GLN B 1 67 ? 7.408 20.563 28.610 1.00 45.62 47 GLN B O 1
ATOM 1441 N N . TYR B 1 68 ? 8.462 19.871 30.470 1.00 52.81 48 TYR B N 1
ATOM 1442 C CA . TYR B 1 68 ? 7.909 20.945 31.300 1.00 47.77 48 TYR B CA 1
ATOM 1443 C C . TYR B 1 68 ? 8.951 21.912 31.873 1.00 65.58 48 TYR B C 1
ATOM 1444 O O . TYR B 1 68 ? 8.713 22.537 32.911 1.00 51.60 48 TYR B O 1
ATOM 1453 N N . GLN B 1 69 ? 10.089 22.046 31.195 1.00 57.58 49 GLN B N 1
ATOM 1454 C CA . GLN B 1 69 ? 11.204 22.848 31.713 1.00 57.47 49 GLN B CA 1
ATOM 1455 C C . GLN B 1 69 ? 10.838 24.283 32.090 1.00 64.22 49 GLN B C 1
ATOM 1456 O O . GLN B 1 69 ? 10.009 24.923 31.435 1.00 55.57 49 GLN B O 1
ATOM 1462 N N . GLY B 1 70 ? 11.450 24.768 33.168 1.00 62.71 50 GLY B N 1
ATOM 1463 C CA . GLY B 1 70 ? 11.243 26.128 33.637 1.00 57.13 50 GLY B CA 1
ATOM 1464 C C . GLY B 1 70 ? 9.850 26.428 34.170 1.00 55.84 50 GLY B C 1
ATOM 1465 O O . GLY B 1 70 ? 9.536 27.578 34.491 1.00 62.06 50 GLY B O 1
ATOM 1466 N N . GLU B 1 71 ? 9.010 25.401 34.261 1.00 50.71 51 GLU B N 1
ATOM 1467 C CA . GLU B 1 71 ? 7.640 25.569 34.739 1.00 48.46 51 GLU B CA 1
ATOM 1468 C C . GLU B 1 71 ? 7.465 24.989 36.139 1.00 52.58 51 GLU B C 1
ATOM 1469 O O . GLU B 1 71 ? 7.835 23.841 36.397 1.00 53.30 51 GLU B O 1
ATOM 1475 N N . ALA B 1 72 ? 6.893 25.786 37.036 1.00 54.41 52 ALA B N 1
ATOM 1476 C CA . ALA B 1 72 ? 6.574 25.322 38.382 1.00 46.60 52 ALA B CA 1
ATOM 1477 C C . ALA B 1 72 ? 5.059 25.350 38.592 1.00 41.80 52 ALA B C 1
ATOM 1478 O O . ALA B 1 72 ? 4.424 26.405 38.500 1.00 44.31 52 ALA B O 1
ATOM 1480 N N . TYR B 1 73 ? 4.478 24.187 38.870 1.00 34.55 53 TYR B N 1
ATOM 1481 C CA . TYR B 1 73 ? 3.026 24.098 39.015 1.00 35.55 53 TYR B CA 1
ATOM 1482 C C . TYR B 1 73 ? 2.600 24.042 40.481 1.00 26.55 53 TYR B C 1
ATOM 1483 O O . TYR B 1 73 ? 3.249 23.387 41.292 1.00 43.55 53 TYR B O 1
ATOM 1492 N N . THR B 1 74 ? 1.511 24.735 40.812 1.00 31.81 54 THR B N 1
ATOM 1493 C CA . THR B 1 74 ? 1.002 24.731 42.180 1.00 36.74 54 THR B CA 1
ATOM 1494 C C . THR B 1 74 ? 0.172 23.481 42.435 1.00 38.69 54 THR B C 1
ATOM 1495 O O . THR B 1 74 ? -0.831 23.239 41.762 1.00 34.29 54 THR B O 1
ATOM 1499 N N . LEU B 1 75 ? 0.597 22.695 43.418 1.00 26.76 55 LEU B N 1
ATOM 1500 C CA . LEU B 1 75 ? -0.069 21.445 43.740 1.00 24.93 55 LEU B CA 1
ATOM 1501 C C . LEU B 1 75 ? -0.740 21.593 45.094 1.00 26.38 55 LEU B C 1
ATOM 1502 O O . LEU B 1 75 ? -0.089 21.936 46.079 1.00 35.24 55 LEU B O 1
ATOM 1507 N N . GLN B 1 76 ? -2.043 21.348 45.141 1.00 24.38 56 GLN B N 1
ATOM 1508 C CA . GLN B 1 76 ? -2.800 21.497 46.379 1.00 29.57 56 GLN B CA 1
ATOM 1509 C C . GLN B 1 76 ? -3.153 20.157 47.033 1.00 33.48 56 GLN B C 1
ATOM 1510 O O . GLN B 1 76 ? -3.650 19.249 46.362 1.00 23.02 56 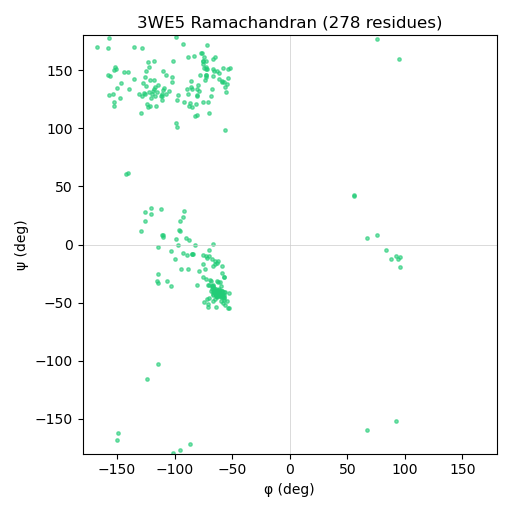GLN B O 1
ATOM 1516 N N . PHE B 1 77 ? -2.904 20.039 48.342 1.00 27.42 57 PHE B N 1
ATOM 1517 C CA . PHE B 1 77 ? -3.342 18.865 49.106 1.00 25.43 57 PHE B CA 1
ATOM 1518 C C . PHE B 1 77 ? -4.473 19.219 50.067 1.00 25.62 57 PHE B C 1
ATOM 1519 O O . PHE B 1 77 ? -4.378 20.199 50.803 1.00 26.57 57 PHE B O 1
ATOM 1527 N N . ARG B 1 78 ? -5.530 18.414 50.092 1.00 23.14 58 ARG B N 1
ATOM 1528 C CA . ARG B 1 78 ? -6.552 18.558 51.126 1.00 20.52 58 ARG B CA 1
ATOM 1529 C C . ARG B 1 78 ? -6.654 17.292 51.973 1.00 28.43 58 ARG B C 1
ATOM 1530 O O . ARG B 1 78 ? -6.704 16.175 51.444 1.00 28.74 58 ARG B O 1
ATOM 1538 N N . PHE B 1 79 ? -6.671 17.474 53.292 1.00 23.98 59 PHE B N 1
ATOM 1539 C CA . PHE B 1 79 ? -6.677 16.345 54.229 1.00 22.86 59 PHE B CA 1
ATOM 1540 C C . PHE B 1 79 ? -7.980 16.289 55.021 1.00 30.90 59 PHE B C 1
ATOM 1541 O O . PHE B 1 79 ? -8.468 17.323 55.486 1.00 34.27 59 PHE B O 1
ATOM 1549 N N . ASP B 1 80 ? -8.545 15.094 55.191 1.00 34.33 60 ASP B N 1
ATOM 1550 C CA . ASP B 1 80 ? -9.714 14.955 56.069 1.00 35.01 60 ASP B CA 1
ATOM 1551 C C . ASP B 1 80 ? -9.347 14.373 57.440 1.00 39.11 60 ASP B C 1
ATOM 1552 O O . ASP B 1 80 ? -8.187 14.076 57.708 1.00 34.71 60 ASP B O 1
ATOM 1557 N N . ALA B 1 81 ? -10.345 14.195 58.296 1.00 43.17 61 ALA B N 1
ATOM 1558 C CA . ALA B 1 81 ? -10.109 13.724 59.656 1.00 51.33 61 ALA B CA 1
ATOM 1559 C C . ALA B 1 81 ? -9.584 12.291 59.759 1.00 45.20 61 ALA B C 1
ATOM 1560 O O . ALA B 1 81 ? -9.356 11.802 60.868 1.00 49.08 61 ALA B O 1
ATOM 1562 N N . GLN B 1 82 ? -9.387 11.626 58.621 1.00 42.45 62 GLN B N 1
ATOM 1563 C CA . GLN B 1 82 ? -8.939 10.234 58.625 1.00 33.92 62 GLN B CA 1
ATOM 1564 C C . GLN B 1 82 ? -7.557 10.004 58.033 1.00 36.42 62 GLN B C 1
ATOM 1565 O O . GLN B 1 82 ? -7.088 8.866 58.004 1.00 40.36 62 GLN B O 1
ATOM 1571 N N . TYR B 1 83 ? -6.914 11.059 57.534 1.00 27.86 63 TYR B N 1
ATOM 1572 C CA . TYR B 1 83 ? -5.512 10.954 57.131 1.00 31.74 63 TYR B CA 1
ATOM 1573 C C . TYR B 1 83 ? -4.754 10.421 58.354 1.00 36.62 63 TYR B C 1
ATOM 1574 O O . TYR B 1 83 ? -5.016 10.849 59.472 1.00 35.41 63 TYR B O 1
ATOM 1583 N N . PRO B 1 84 ? -3.820 9.484 58.155 1.00 38.63 64 PRO B N 1
ATOM 1584 C CA . PRO B 1 84 ? -3.326 9.036 56.858 1.00 30.49 64 PRO B CA 1
ATOM 1585 C C . PRO B 1 84 ? -4.016 7.779 56.340 1.00 27.00 64 PRO B C 1
ATOM 1586 O O . PRO B 1 84 ? -3.515 7.190 55.386 1.00 35.44 64 PRO B O 1
ATOM 1590 N N . ILE B 1 85 ? -5.127 7.368 56.945 1.00 36.10 65 ILE B N 1
ATOM 1591 C CA . ILE B 1 85 ? -5.837 6.195 56.433 1.00 35.47 65 ILE B CA 1
ATOM 1592 C C . ILE B 1 85 ? -6.499 6.556 55.101 1.00 38.41 65 ILE B C 1
ATOM 1593 O O . ILE B 1 85 ? -6.286 5.876 54.092 1.00 31.82 65 ILE B O 1
ATOM 1598 N N . SER B 1 86 ? -7.287 7.628 55.101 1.00 32.63 66 SER B N 1
ATOM 1599 C CA . SER B 1 86 ? -7.815 8.181 53.853 1.00 36.50 66 SER B CA 1
ATOM 1600 C C . SER B 1 86 ? -6.701 8.884 53.083 1.00 34.70 66 SER B C 1
ATOM 1601 O O . SER B 1 86 ? -5.800 9.473 53.686 1.00 31.29 66 SER B O 1
ATOM 1604 N N . SER B 1 87 ? -6.747 8.818 51.751 1.00 32.16 67 SER B N 1
ATOM 1605 C CA . SER B 1 87 ? -5.719 9.463 50.936 1.00 26.63 67 SER B CA 1
ATOM 1606 C C . SER B 1 87 ? -5.965 10.974 50.931 1.00 21.42 67 SER B C 1
ATOM 1607 O O . SER B 1 87 ? -7.094 11.424 51.145 1.00 28.80 67 SER B O 1
ATOM 1610 N N . PRO B 1 88 ? -4.920 11.766 50.690 1.00 23.54 68 PRO B N 1
ATOM 1611 C CA . PRO B 1 88 ? -5.224 13.190 50.530 1.00 25.28 68 PRO B CA 1
ATOM 1612 C C . PRO B 1 88 ? -5.914 13.417 49.185 1.00 28.71 68 PRO B C 1
ATOM 1613 O O . PRO B 1 88 ? -5.719 12.629 48.251 1.00 27.07 68 PRO B O 1
ATOM 1617 N N . ALA B 1 89 ? -6.733 14.458 49.104 1.00 26.99 69 ALA B N 1
ATOM 1618 C CA . ALA B 1 89 ? -7.268 14.911 47.819 1.00 23.97 69 ALA B CA 1
ATOM 1619 C C . ALA B 1 89 ? -6.245 15.840 47.185 1.00 28.63 69 ALA B C 1
ATOM 1620 O O . ALA B 1 89 ? -5.905 16.881 47.755 1.00 28.80 69 ALA B O 1
ATOM 1622 N N . VAL B 1 90 ? -5.731 15.472 46.014 1.00 27.80 70 VAL B N 1
ATOM 1623 C CA . VAL B 1 90 ? -4.609 16.209 45.446 1.00 19.00 70 VAL B CA 1
ATOM 1624 C C . VAL B 1 90 ? -4.926 16.677 44.034 1.00 26.80 70 VAL B C 1
ATOM 1625 O O . VAL B 1 90 ? -5.344 15.879 43.195 1.00 24.59 70 VAL B O 1
ATOM 1629 N N . GLN B 1 91 ? -4.709 17.960 43.766 1.00 22.27 71 GLN B N 1
ATOM 1630 C CA . GLN B 1 91 ? -4.993 18.484 42.429 1.00 22.84 71 GLN B CA 1
ATOM 1631 C C . GLN B 1 91 ? -4.080 19.656 42.118 1.00 30.56 71 GLN B C 1
ATOM 1632 O O . GLN B 1 91 ? -3.642 20.377 43.021 1.00 25.42 71 GLN B O 1
ATOM 1638 N N . PHE B 1 92 ? -3.773 19.850 40.841 1.00 26.31 72 PHE B N 1
ATOM 1639 C CA . PHE B 1 92 ? -3.076 21.059 40.428 1.00 29.65 72 PHE B CA 1
ATOM 1640 C C . PHE B 1 92 ? -4.046 22.237 40.497 1.00 26.96 72 PHE B C 1
ATOM 1641 O O . PHE B 1 92 ? -5.247 22.084 40.235 1.00 26.32 72 PHE B O 1
ATOM 1649 N N . VAL B 1 93 ? -3.534 23.407 40.875 1.00 30.85 73 VAL B N 1
ATOM 1650 C CA . VAL B 1 93 ? -4.387 24.581 41.047 1.00 30.55 73 VAL B CA 1
ATOM 1651 C C . VAL B 1 93 ? -4.581 25.298 39.714 1.00 31.46 73 VAL B C 1
ATOM 1652 O O . VAL B 1 93 ? -3.628 25.461 38.950 1.00 30.06 73 VAL B O 1
ATOM 1656 N N . VAL B 1 94 ? -5.815 25.696 39.430 1.00 27.49 74 VAL B N 1
ATOM 1657 C CA . VAL B 1 94 ? -6.116 26.322 38.135 1.00 26.02 74 VAL B CA 1
ATOM 1658 C C . VAL B 1 94 ? -6.871 27.647 38.264 1.00 39.56 74 VAL B C 1
ATOM 1659 O O . VAL B 1 94 ? -7.379 28.188 37.272 1.00 42.23 74 VAL B O 1
ATOM 1663 N N . THR B 1 95 ? -6.937 28.160 39.489 1.00 36.90 75 THR B N 1
ATOM 1664 C CA . THR B 1 95 ? -7.517 29.474 39.765 1.00 35.49 75 THR B CA 1
ATOM 1665 C C . THR B 1 95 ? -6.502 30.591 39.531 1.00 40.73 75 THR B C 1
ATOM 1666 O O . THR B 1 95 ? -5.291 30.345 39.466 1.00 33.00 75 THR B O 1
ATOM 1670 N N . ASP B 1 96 ? -7.005 31.817 39.390 1.00 41.85 76 ASP B N 1
ATOM 1671 C CA . ASP B 1 96 ? -6.151 33.004 39.305 1.00 43.67 76 ASP B CA 1
ATOM 1672 C C . ASP B 1 96 ? -5.105 32.938 38.190 1.00 45.67 76 ASP B C 1
ATOM 1673 O O . ASP B 1 96 ? -3.952 33.319 38.393 1.00 40.79 76 ASP B O 1
ATOM 1678 N N . GLY B 1 97 ? -5.513 32.445 37.022 1.00 51.23 77 GLY B N 1
ATOM 1679 C CA . GLY B 1 97 ? -4.660 32.443 35.848 1.00 51.46 77 GLY B CA 1
ATOM 1680 C C . GLY B 1 97 ? -3.759 31.229 35.711 1.00 65.63 77 GLY B C 1
ATOM 1681 O O . GLY B 1 97 ? -3.159 31.008 34.654 1.00 48.73 77 GLY B O 1
ATOM 1682 N N . LYS B 1 98 ? -3.651 30.439 36.775 1.00 56.84 78 LYS B N 1
ATOM 1683 C CA . LYS B 1 98 ? -2.825 29.234 36.734 1.00 42.25 78 LYS B CA 1
ATOM 1684 C C . LYS B 1 98 ? -3.484 28.143 35.897 1.00 38.96 78 LYS B C 1
ATOM 1685 O O . LYS B 1 98 ? -4.716 28.069 35.793 1.00 38.49 78 LYS B O 1
ATOM 1691 N N . GLU B 1 99 ? -2.657 27.296 35.299 1.00 42.44 79 GLU B N 1
ATOM 1692 C CA . GLU B 1 99 ? -3.169 26.199 34.495 1.00 46.56 79 GLU B CA 1
ATOM 1693 C C . GLU B 1 99 ? -2.446 24.884 34.792 1.00 45.46 79 GLU B C 1
ATOM 1694 O O . GLU B 1 99 ? -1.231 24.860 35.026 1.00 44.75 79 GLU B O 1
ATOM 1700 N N . ALA B 1 100 ? -3.207 23.792 34.791 1.00 38.87 80 ALA B N 1
ATOM 1701 C CA . ALA B 1 100 ? -2.654 22.469 35.058 1.00 31.43 80 ALA B CA 1
ATOM 1702 C C . ALA B 1 100 ? -1.657 22.115 33.978 1.00 31.31 80 ALA B C 1
ATOM 1703 O O . ALA B 1 100 ? -1.810 22.548 32.840 1.00 38.36 80 ALA B O 1
ATOM 1705 N N . PRO B 1 101 ? -0.632 21.319 34.318 1.00 29.98 81 PRO B N 1
ATOM 1706 C CA . PRO B 1 101 ? 0.271 20.921 33.236 1.00 34.47 81 PRO B CA 1
ATOM 1707 C C . PRO B 1 101 ? -0.497 20.118 32.190 1.00 38.57 81 PRO B C 1
ATOM 1708 O O . PRO B 1 101 ? -1.468 19.446 32.540 1.00 30.80 81 PRO B O 1
ATOM 1712 N N . VAL B 1 102 ? -0.106 20.221 30.924 1.00 41.62 82 VAL B N 1
ATOM 1713 C CA . VAL B 1 102 ? -0.743 19.413 29.887 1.00 37.56 82 VAL B CA 1
ATOM 1714 C C . VAL B 1 102 ? -0.116 18.028 29.936 1.00 33.15 82 VAL B C 1
ATOM 1715 O O . VAL B 1 102 ? 1.062 17.865 29.609 1.00 32.80 82 VAL B O 1
ATOM 1719 N N . HIS B 1 103 ? -0.896 17.034 30.359 1.00 27.09 83 HIS B N 1
ATOM 1720 C CA . HIS B 1 103 ? -0.360 15.702 30.624 1.00 29.12 83 HIS B CA 1
ATOM 1721 C C . HIS B 1 103 ? -1.498 14.695 30.539 1.00 28.67 83 HIS B C 1
ATOM 1722 O O . HIS B 1 103 ? -2.626 15.033 30.887 1.00 27.35 83 HIS B O 1
ATOM 1729 N N . PRO B 1 104 ? -1.218 13.467 30.049 1.00 30.83 84 PRO B N 1
ATOM 1730 C CA . PRO B 1 104 ? -2.266 12.453 29.850 1.00 31.31 84 PRO B CA 1
ATOM 1731 C C . PRO B 1 104 ? -2.955 12.004 31.129 1.00 38.63 84 PRO B C 1
ATOM 1732 O O . PRO B 1 104 ? -4.009 11.392 31.016 1.00 27.67 84 PRO B O 1
ATOM 1736 N N . HIS B 1 105 ? -2.376 12.277 32.302 1.00 36.93 85 HIS B N 1
ATOM 1737 C CA . HIS B 1 105 ? -2.997 11.895 33.565 1.00 30.46 85 HIS B CA 1
ATOM 1738 C C . HIS B 1 105 ? -3.492 13.107 34.352 1.00 31.85 85 HIS B C 1
ATOM 1739 O O . HIS B 1 105 ? -3.910 12.977 35.500 1.00 27.96 85 HIS B O 1
ATOM 1746 N N . VAL B 1 106 ? -3.447 14.283 33.739 1.00 29.35 86 VAL B N 1
ATOM 1747 C CA . VAL B 1 106 ? -3.870 15.502 34.421 1.00 25.98 86 VAL B CA 1
ATOM 1748 C C . VAL B 1 106 ? -4.975 16.182 33.623 1.00 24.04 86 VAL B C 1
ATOM 1749 O O . VAL B 1 106 ? -4.762 16.578 32.472 1.00 30.60 86 VAL B O 1
ATOM 1753 N N . TYR B 1 107 ? -6.149 16.312 34.231 1.00 29.06 87 TYR B N 1
ATOM 1754 C CA . TYR B 1 107 ? -7.278 16.975 33.589 1.00 24.00 87 TYR B CA 1
ATOM 1755 C C . TYR B 1 107 ? -7.133 18.492 33.570 1.00 34.01 87 TYR B C 1
ATOM 1756 O O . TYR B 1 107 ? -6.388 19.052 34.364 1.00 29.09 87 TYR B O 1
ATOM 1765 N N . SER B 1 108 ? -7.826 19.158 32.649 1.00 32.31 88 SER B N 1
ATOM 1766 C CA . SER B 1 108 ? -7.683 20.608 32.511 1.00 30.39 88 SER B CA 1
ATOM 1767 C C . SER B 1 108 ? -8.191 21.354 33.748 1.00 37.47 88 SER B C 1
ATOM 1768 O O . SER B 1 108 ? -7.868 22.528 33.941 1.00 33.53 88 SER B O 1
ATOM 1771 N N . ASN B 1 109 ? -8.980 20.681 34.586 1.00 33.82 89 ASN B N 1
ATOM 1772 C CA . ASN B 1 109 ? -9.445 21.293 35.830 1.00 34.16 89 ASN B CA 1
ATOM 1773 C C . ASN B 1 109 ? -8.501 21.032 37.003 1.00 35.33 89 ASN B C 1
ATOM 1774 O O . ASN B 1 109 ? -8.808 21.376 38.152 1.00 31.57 89 ASN B O 1
ATOM 1779 N N . GLY B 1 110 ? -7.359 20.410 36.711 1.00 30.31 90 GLY B N 1
ATOM 1780 C CA . GLY B 1 110 ? -6.343 20.167 37.726 1.00 29.06 90 GLY B CA 1
ATOM 1781 C C . GLY B 1 110 ? -6.399 18.794 38.373 1.00 27.25 90 GLY B C 1
ATOM 1782 O O . GLY B 1 110 ? -5.477 18.406 39.104 1.00 27.18 90 GLY B O 1
ATOM 1783 N N . HIS B 1 111 ? -7.473 18.055 38.119 1.00 32.09 91 HIS B N 1
ATOM 1784 C CA . HIS B 1 111 ? -7.608 16.719 38.700 1.00 24.98 91 HIS B CA 1
ATOM 1785 C C . HIS B 1 111 ? -6.571 15.757 38.140 1.00 28.69 91 HIS B C 1
ATOM 1786 O O . HIS B 1 111 ? -6.166 15.870 36.986 1.00 26.31 91 HIS B O 1
ATOM 1793 N N . ILE B 1 112 ? -6.115 14.844 38.995 1.00 27.87 92 ILE B N 1
ATOM 1794 C CA . ILE B 1 112 ? -5.018 13.947 38.671 1.00 29.07 92 ILE B CA 1
ATOM 1795 C C . ILE B 1 112 ? -5.475 12.496 38.750 1.00 32.25 92 ILE B C 1
ATOM 1796 O O . ILE B 1 112 ? -6.108 12.079 39.736 1.00 30.49 92 ILE B O 1
ATOM 1801 N N . CYS B 1 113 ? -5.187 11.741 37.690 1.00 29.24 93 CYS B N 1
ATOM 1802 C CA . CYS B 1 113 ? -5.369 10.297 37.725 1.00 29.11 93 CYS B CA 1
ATOM 1803 C C . CYS B 1 113 ? -4.000 9.671 38.000 1.00 26.37 93 CYS B C 1
ATOM 1804 O O . CYS B 1 113 ? -3.119 9.646 37.139 1.00 32.88 93 CYS B O 1
ATOM 1807 N N . ALA B 1 114 ? -3.810 9.207 39.229 1.00 28.81 94 ALA B N 1
ATOM 1808 C CA . ALA B 1 114 ? -2.550 8.585 39.630 1.00 35.10 94 ALA B CA 1
ATOM 1809 C C . ALA B 1 114 ? -2.890 7.567 40.688 1.00 33.06 94 ALA B C 1
ATOM 1810 O O . ALA B 1 114 ? -3.696 7.848 41.568 1.00 33.72 94 ALA B O 1
ATOM 1812 N N . SER B 1 115 ? -2.321 6.368 40.577 1.00 34.36 95 SER B N 1
ATOM 1813 C CA . SER B 1 115 ? -2.679 5.273 41.476 1.00 42.56 95 SER B CA 1
ATOM 1814 C C . SER B 1 115 ? -2.340 5.597 42.932 1.00 30.10 95 SER B C 1
ATOM 1815 O O . SER B 1 115 ? -3.047 5.163 43.840 1.00 38.54 95 SER B O 1
ATOM 1818 N N . ILE B 1 116 ? -1.269 6.364 43.139 1.00 34.09 96 ILE B N 1
ATOM 1819 C CA . ILE B 1 116 ? -0.882 6.798 44.487 1.00 35.05 96 ILE B CA 1
ATOM 1820 C C . ILE B 1 116 ? -2.019 7.568 45.166 1.00 42.31 96 ILE B C 1
ATOM 1821 O O . ILE B 1 116 ? -2.141 7.553 46.393 1.00 42.01 96 ILE B O 1
ATOM 1826 N N . LEU B 1 117 ? -2.862 8.224 44.370 1.00 31.57 97 LEU B N 1
ATOM 1827 C CA . LEU B 1 117 ? -4.008 8.942 44.919 1.00 24.46 97 LEU B CA 1
ATOM 1828 C C . LEU B 1 117 ? -5.242 8.068 45.025 1.00 32.16 97 LEU B C 1
ATOM 1829 O O . LEU B 1 117 ? -6.247 8.468 45.623 1.00 30.67 97 LEU B O 1
ATOM 1834 N N . GLY B 1 118 ? -5.168 6.871 44.446 1.00 39.92 98 GLY B N 1
ATOM 1835 C CA . GLY B 1 118 ? -6.341 6.020 44.345 1.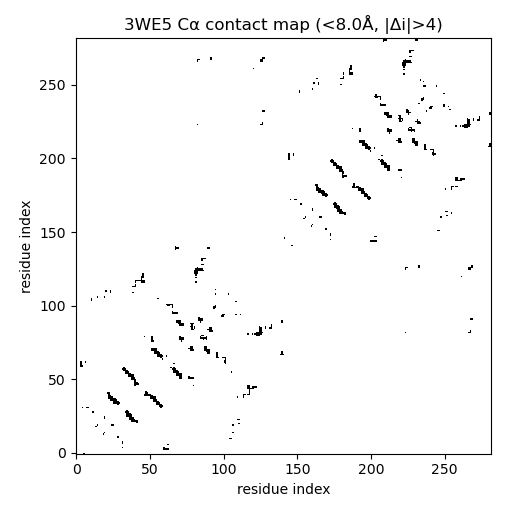00 34.43 98 GLY B CA 1
ATOM 1836 C C . GLY B 1 118 ? -6.279 4.727 45.137 1.00 54.09 98 GLY B C 1
ATOM 1837 O O . GLY B 1 118 ? -6.460 4.722 46.356 1.00 46.19 98 GLY B O 1
ATOM 1838 N N . SER B 1 119 ? -6.033 3.622 44.438 1.00 36.81 99 SER B N 1
ATOM 1839 C CA . SER B 1 119 ? -6.030 2.305 45.064 1.00 37.01 99 SER B CA 1
ATOM 1840 C C . SER B 1 119 ? -4.712 2.027 45.771 1.00 45.04 99 SER B C 1
ATOM 1841 O O . SER B 1 119 ? -4.682 1.339 46.792 1.00 55.42 99 SER B O 1
ATOM 1844 N N . GLU B 1 120 ? -3.622 2.535 45.201 1.00 35.71 100 GLU B N 1
ATOM 1845 C CA . GLU B 1 120 ? -2.289 2.293 45.738 1.00 37.98 100 GLU B CA 1
ATOM 1846 C C . GLU B 1 120 ? -1.846 3.385 46.734 1.00 46.98 100 GLU B C 1
ATOM 1847 O O . GLU B 1 120 ? -0.652 3.681 46.862 1.00 42.12 100 GLU B O 1
ATOM 1853 N N . TRP B 1 121 ? -2.810 3.995 47.420 1.00 36.12 101 TRP B N 1
ATOM 1854 C CA . TRP B 1 121 ? -2.472 4.868 48.538 1.00 42.82 101 TRP B CA 1
ATOM 1855 C C . TRP B 1 121 ? -2.302 4.019 49.783 1.00 41.43 101 TRP B C 1
ATOM 1856 O O . TRP B 1 121 ? -3.132 3.151 50.076 1.00 34.67 101 TRP B O 1
ATOM 1867 N N . SER B 1 122 ? -1.228 4.290 50.516 1.00 46.72 102 SER B N 1
ATOM 1868 C CA . SER B 1 122 ? -0.997 3.658 51.805 1.00 40.41 102 SER B CA 1
ATOM 1869 C C . SER B 1 122 ? -0.772 4.722 52.873 1.00 30.01 102 SER B C 1
ATOM 1870 O O . SER B 1 122 ? -0.157 5.756 52.596 1.00 32.46 102 SER B O 1
ATOM 1873 N N . PRO B 1 123 ? -1.265 4.473 54.100 1.00 41.41 103 PRO B N 1
ATOM 1874 C CA . PRO B 1 123 ? -0.928 5.336 55.238 1.00 38.92 103 PRO B CA 1
ATOM 1875 C C . PRO B 1 123 ? 0.583 5.355 55.443 1.00 35.08 103 PRO B C 1
ATOM 1876 O O . PRO B 1 123 ? 1.116 6.253 56.089 1.00 41.54 103 PRO B O 1
ATOM 1880 N N . VAL B 1 124 ? 1.258 4.361 54.872 1.00 35.91 104 VAL B N 1
ATOM 1881 C CA . VAL B 1 124 ? 2.711 4.246 54.932 1.00 33.22 104 VAL B CA 1
ATOM 1882 C C . VAL B 1 124 ? 3.410 5.238 53.989 1.00 33.06 104 VAL B C 1
ATOM 1883 O O . VAL B 1 124 ? 4.637 5.413 54.042 1.00 32.46 104 VAL B O 1
ATOM 1887 N N . LEU B 1 125 ? 2.629 5.899 53.135 1.00 37.68 105 LEU B N 1
ATOM 1888 C CA . LEU B 1 125 ? 3.166 6.930 52.242 1.00 34.19 105 LEU B CA 1
ATOM 1889 C C . LEU B 1 125 ? 3.063 8.322 52.879 1.00 46.33 105 LEU B C 1
ATOM 1890 O O . LEU B 1 125 ? 2.444 8.478 53.930 1.00 55.19 105 LEU B O 1
ATOM 1895 N N . SER B 1 126 ? 3.651 9.330 52.233 1.00 41.98 106 SER B N 1
ATOM 1896 C CA . SER B 1 126 ? 3.636 10.698 52.762 1.00 39.51 106 SER B CA 1
ATOM 1897 C C . SER B 1 126 ? 3.305 11.766 51.711 1.00 36.36 106 SER B C 1
ATOM 1898 O O . SER B 1 126 ? 3.263 11.493 50.506 1.00 32.36 106 SER B O 1
ATOM 1901 N N . VAL B 1 127 ? 3.074 12.990 52.179 1.00 31.45 107 VAL B N 1
ATOM 1902 C CA . VAL B 1 127 ? 2.784 14.124 51.299 1.00 28.49 107 VAL B CA 1
ATOM 1903 C C . VAL B 1 127 ? 3.946 14.405 50.348 1.00 30.27 107 VAL B C 1
ATOM 1904 O O . VAL B 1 127 ? 3.739 14.686 49.160 1.00 36.61 107 VAL B O 1
ATOM 1908 N N . ILE B 1 128 ? 5.166 14.307 50.862 1.00 29.12 108 ILE B N 1
ATOM 1909 C CA . ILE B 1 128 ? 6.362 14.445 50.039 1.00 32.95 108 ILE B CA 1
ATOM 1910 C C . ILE B 1 128 ? 6.485 13.274 49.044 1.00 31.51 108 ILE B C 1
ATOM 1911 O O . ILE B 1 128 ? 6.895 13.463 47.896 1.00 37.28 108 ILE B O 1
ATOM 1916 N N . ALA B 1 129 ? 6.120 12.071 49.482 1.00 40.19 109 ALA B N 1
ATOM 1917 C CA . ALA B 1 129 ? 6.109 10.912 48.587 1.00 33.12 109 ALA B CA 1
ATOM 1918 C C . ALA B 1 129 ? 5.207 11.174 47.382 1.00 41.54 109 ALA B C 1
ATOM 1919 O O . ALA B 1 129 ? 5.567 10.859 46.243 1.00 43.11 109 ALA B O 1
ATOM 1921 N N . VAL B 1 130 ? 4.032 11.745 47.641 1.00 35.42 110 VAL B N 1
ATOM 1922 C CA . VAL B 1 130 ? 3.096 12.090 46.573 1.00 39.55 110 VAL B CA 1
ATOM 1923 C C . VAL B 1 130 ? 3.686 13.147 45.647 1.00 38.41 110 VAL B C 1
ATOM 1924 O O . VAL B 1 130 ? 3.575 13.035 44.421 1.00 36.73 110 VAL B O 1
ATOM 1928 N N . CYS B 1 131 ? 4.320 14.166 46.228 1.00 31.08 111 CYS B N 1
ATOM 1929 C CA . CYS B 1 131 ? 4.967 15.212 45.433 1.00 31.77 111 CYS B CA 1
ATOM 1930 C C . CYS B 1 131 ? 6.041 14.636 44.512 1.00 35.84 111 CYS B C 1
ATOM 1931 O O . CYS B 1 131 ? 6.140 15.019 43.341 1.00 37.04 111 CYS B O 1
ATOM 1934 N N . VAL B 1 132 ? 6.846 13.723 45.051 1.00 34.80 112 VAL B N 1
ATOM 1935 C CA . VAL B 1 132 ? 7.912 13.077 4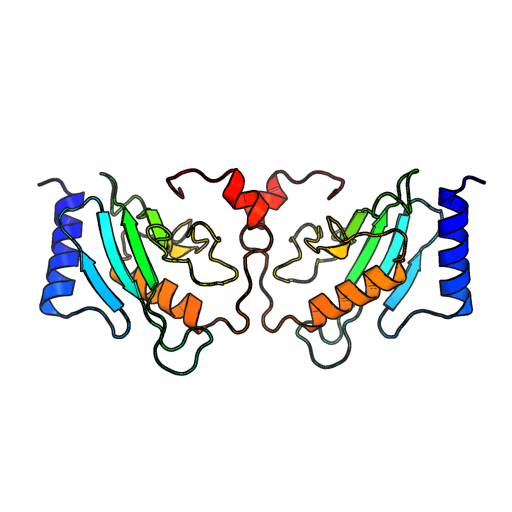4.291 1.00 40.94 112 VAL B CA 1
ATOM 1936 C C . VAL B 1 132 ? 7.331 12.233 43.156 1.00 40.00 112 VAL B C 1
ATOM 1937 O O . VAL B 1 132 ? 7.856 12.224 42.037 1.00 37.70 112 VAL B O 1
ATOM 1941 N N . THR B 1 133 ? 6.239 11.534 43.454 1.00 38.09 113 THR B N 1
ATOM 1942 C CA . THR B 1 133 ? 5.614 10.627 42.501 1.00 41.24 113 THR B CA 1
ATOM 1943 C C . THR B 1 133 ? 5.022 11.393 41.318 1.00 46.68 113 THR B C 1
ATOM 1944 O O . THR B 1 133 ? 5.180 10.986 40.166 1.00 37.83 113 THR B O 1
ATOM 1948 N N . LEU B 1 134 ? 4.347 12.503 41.609 1.00 37.10 114 LEU B N 1
ATOM 1949 C CA . LEU B 1 134 ? 3.748 13.334 40.569 1.00 37.67 114 LEU B CA 1
ATOM 1950 C C . LEU B 1 134 ? 4.818 14.101 39.807 1.00 42.50 114 LEU B C 1
ATOM 1951 O O . LEU B 1 134 ? 4.659 14.404 38.621 1.00 39.36 114 LEU B O 1
ATOM 1956 N N . GLN B 1 135 ? 5.917 14.409 40.486 1.00 35.40 115 GLN B N 1
ATOM 1957 C CA . GLN B 1 135 ? 7.054 15.035 39.828 1.00 36.71 115 GLN B CA 1
ATOM 1958 C C . GLN B 1 135 ? 7.639 14.065 38.798 1.00 36.66 115 GLN B C 1
ATOM 1959 O O . GLN B 1 135 ? 7.914 14.445 37.657 1.00 40.91 115 GLN B O 1
ATOM 1965 N N . SER B 1 136 ? 7.825 12.813 39.210 1.00 36.30 116 SER B N 1
ATOM 1966 C CA . SER B 1 136 ? 8.339 11.785 38.313 1.00 47.11 116 SER B CA 1
ATOM 1967 C C . SER B 1 136 ? 7.390 11.582 37.138 1.00 48.85 116 SER B C 1
ATOM 1968 O O . SER B 1 136 ? 7.823 11.479 35.985 1.00 46.92 116 SER B O 1
ATOM 1971 N N . MET B 1 137 ? 6.096 11.537 37.446 1.00 41.72 117 MET B N 1
ATOM 1972 C CA . MET B 1 137 ? 5.051 11.387 36.434 1.00 39.78 117 MET B CA 1
ATOM 1973 C C . MET B 1 137 ? 5.173 12.424 35.307 1.00 47.88 117 MET B C 1
ATOM 1974 O O . MET B 1 137 ? 5.004 12.098 34.130 1.00 52.47 117 MET B O 1
ATOM 1979 N N . LEU B 1 138 ? 5.470 13.668 35.669 1.00 43.23 118 LEU B N 1
ATOM 1980 C CA . LEU B 1 138 ? 5.644 14.726 34.677 1.00 44.80 118 LEU B CA 1
ATOM 1981 C C . LEU B 1 138 ? 6.983 14.596 33.950 1.00 51.35 118 LEU B C 1
ATOM 1982 O O . LEU B 1 138 ? 7.114 15.005 32.796 1.00 46.82 118 LEU B O 1
ATOM 1987 N N . ALA B 1 139 ? 7.976 14.022 34.624 1.00 43.51 119 ALA B N 1
ATOM 1988 C CA . ALA B 1 139 ? 9.308 13.874 34.042 1.00 53.06 119 ALA B CA 1
ATOM 1989 C C . ALA B 1 139 ? 9.390 12.699 33.069 1.00 55.43 119 ALA B C 1
ATOM 1990 O O . ALA B 1 139 ? 10.270 12.661 32.209 1.00 53.23 119 ALA B O 1
ATOM 1992 N N . SER B 1 140 ? 8.483 11.737 33.225 1.00 54.92 120 SER B N 1
ATOM 1993 C CA . SER B 1 140 ? 8.487 10.524 32.410 1.00 45.26 120 SER B CA 1
ATOM 1994 C C . SER B 1 140 ? 7.751 10.713 31.085 1.00 59.11 120 SER B C 1
ATOM 1995 O O . SER B 1 140 ? 7.790 9.844 30.210 1.00 59.57 120 SER B O 1
ATOM 1998 N N . CYS B 1 141 ? 7.087 11.854 30.940 1.00 48.70 121 CYS B N 1
ATOM 1999 C CA . CYS B 1 141 ? 6.218 12.094 29.794 1.00 57.55 121 CYS B CA 1
ATOM 2000 C C . CYS B 1 141 ? 6.972 12.631 28.583 1.00 54.81 121 CYS B C 1
ATOM 2001 O O . CYS B 1 141 ? 7.872 13.461 28.719 1.00 56.67 121 CYS B O 1
ATOM 2004 N N . LYS B 1 142 ? 6.590 12.164 27.396 1.00 60.97 122 LYS B N 1
ATOM 2005 C CA . LYS B 1 142 ? 7.266 12.568 26.166 1.00 61.87 122 LYS B CA 1
ATOM 2006 C C . LYS B 1 142 ? 6.447 13.528 25.306 1.00 57.01 122 LYS B C 1
ATOM 2007 O O . LYS B 1 142 ? 7.017 14.367 24.608 1.00 59.95 122 LYS B O 1
ATOM 2013 N N . LYS B 1 143 ? 5.120 13.411 25.353 1.00 51.46 123 LYS B N 1
ATOM 2014 C CA . LYS B 1 143 ? 4.257 14.334 24.609 1.00 56.26 123 LYS B CA 1
ATOM 2015 C C . LYS B 1 143 ? 3.167 14.960 25.467 1.00 44.70 123 LYS B C 1
ATOM 2016 O O . LYS B 1 143 ? 2.252 14.274 25.928 1.00 51.88 123 LYS B O 1
ATOM 2022 N N . LYS B 1 144 ? 3.271 16.270 25.661 1.00 55.23 124 LYS B N 1
ATOM 2023 C CA . LYS B 1 144 ? 2.224 17.043 26.314 1.00 50.79 124 LYS B CA 1
ATOM 2024 C C . LYS B 1 144 ? 0.888 16.867 25.593 1.00 50.45 124 LYS B C 1
ATOM 2025 O O . LYS B 1 144 ? 0.639 17.511 24.571 1.00 51.14 124 LYS B O 1
ATOM 2031 N N . GLU B 1 145 ? 0.036 15.988 26.114 1.00 41.02 125 GLU B N 1
ATOM 2032 C CA . GLU B 1 145 ? -1.338 15.876 25.619 1.00 41.82 125 GLU B CA 1
ATOM 2033 C C . GLU B 1 145 ? -2.309 15.649 26.772 1.00 38.49 125 GLU B C 1
ATOM 2034 O O . GLU B 1 145 ? -1.951 15.041 27.770 1.00 47.52 125 GLU B O 1
ATOM 2040 N N . ARG B 1 146 ? -3.533 16.145 26.635 1.00 31.74 126 ARG B N 1
ATOM 2041 C CA . ARG B 1 146 ? -4.556 15.941 27.657 1.00 33.99 126 ARG B CA 1
ATOM 2042 C C . ARG B 1 146 ? -5.061 14.497 27.658 1.00 34.57 126 ARG B C 1
ATOM 2043 O O . ARG B 1 146 ? -4.943 13.798 26.641 1.00 33.28 126 ARG B O 1
ATOM 2051 N N . PRO B 1 147 ? -5.639 14.046 28.792 1.00 32.95 127 PRO B N 1
ATOM 2052 C CA . PRO B 1 147 ? -6.329 12.748 28.841 1.00 32.79 127 PRO B CA 1
ATOM 2053 C C . PRO B 1 147 ? -7.383 12.658 27.740 1.00 38.71 127 PRO B C 1
ATOM 2054 O O . PRO B 1 147 ? -7.940 13.684 27.352 1.00 30.66 127 PRO B O 1
ATOM 2058 N N . ALA B 1 148 ? -7.659 11.450 27.256 1.00 36.77 128 ALA B N 1
ATOM 2059 C CA . ALA B 1 148 ? -8.677 11.246 26.220 1.00 35.97 128 ALA B CA 1
ATOM 2060 C C . ALA B 1 148 ? -10.066 11.717 26.656 1.00 28.42 128 ALA B C 1
ATOM 2061 O O . ALA B 1 148 ? -10.849 12.221 25.844 1.00 37.25 128 ALA B O 1
ATOM 2063 N N . ASP B 1 149 ? -10.392 11.545 27.933 1.00 34.45 129 ASP B N 1
ATOM 2064 C CA . ASP B 1 149 ? -11.744 11.869 28.371 1.00 38.47 129 ASP B CA 1
ATOM 2065 C C . ASP B 1 149 ? -11.866 13.274 28.942 1.00 35.26 129 ASP B C 1
ATOM 2066 O O . ASP B 1 149 ? -12.823 13.560 29.671 1.00 46.08 129 ASP B O 1
ATOM 2071 N N . ASN B 1 150 ? -10.915 14.149 28.603 1.00 34.06 130 ASN B N 1
ATOM 2072 C CA . ASN B 1 150 ? -10.772 15.429 29.316 1.00 34.03 130 ASN B CA 1
ATOM 2073 C C . ASN B 1 150 ? -12.043 16.278 29.382 1.00 42.32 130 ASN B C 1
ATOM 2074 O O . ASN B 1 150 ? -12.491 16.661 30.465 1.00 36.49 130 ASN B O 1
ATOM 2079 N N . ASP B 1 151 ? -12.634 16.570 28.232 1.00 42.71 131 ASP B N 1
ATOM 2080 C CA . ASP B 1 151 ? -13.796 17.445 28.229 1.00 46.13 131 ASP B CA 1
ATOM 2081 C C . ASP B 1 151 ? -15.012 16.757 28.839 1.00 41.19 131 ASP B C 1
ATOM 2082 O O . ASP B 1 151 ? -15.818 17.395 29.517 1.00 48.73 131 ASP B O 1
ATOM 2087 N N . ARG B 1 152 ? -15.131 15.454 28.612 1.00 42.70 132 ARG B N 1
ATOM 2088 C CA . ARG B 1 152 ? -16.205 14.677 29.215 1.00 40.45 132 ARG B CA 1
ATOM 2089 C C . ARG B 1 152 ? -16.085 14.699 30.728 1.00 51.14 132 ARG B C 1
ATOM 2090 O O . ARG B 1 152 ? -17.086 14.811 31.439 1.00 45.95 132 ARG B O 1
ATOM 2098 N N . TYR B 1 153 ? -14.853 14.600 31.218 1.00 40.23 133 TYR B N 1
ATOM 2099 C CA . TYR B 1 153 ? -14.623 14.571 32.656 1.00 47.16 133 TYR B CA 1
ATOM 2100 C C . TYR B 1 153 ? -14.904 15.911 33.331 1.00 35.97 133 TYR B C 1
ATOM 2101 O O . TYR B 1 153 ? -15.551 15.958 34.377 1.00 50.08 133 TYR B O 1
ATOM 2110 N N . VAL B 1 154 ? -14.403 16.993 32.742 1.00 39.65 134 VAL B N 1
ATOM 2111 C CA . VAL B 1 154 ? -14.411 18.290 33.410 1.00 43.24 134 VAL B CA 1
ATOM 2112 C C . VAL B 1 154 ? -15.816 18.889 33.579 1.00 52.28 134 VAL B C 1
ATOM 2113 O O . VAL B 1 154 ? -16.087 19.583 34.557 1.00 47.45 134 VAL B O 1
ATOM 2117 N N . ARG B 1 155 ? -16.724 18.603 32.654 1.00 54.32 135 ARG B N 1
ATOM 2118 C CA . ARG B 1 155 ? -18.074 19.140 32.792 1.00 63.73 135 ARG B CA 1
ATOM 2119 C C . ARG B 1 155 ? -18.865 18.421 33.88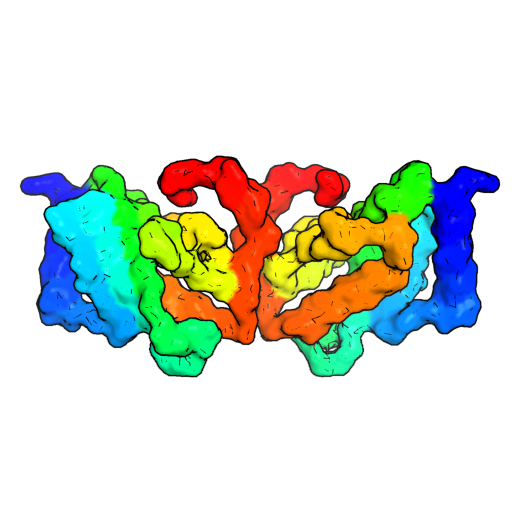2 1.00 61.63 135 ARG B C 1
ATOM 2120 O O . ARG B 1 155 ? -19.836 18.959 34.413 1.00 65.63 135 ARG B O 1
ATOM 2128 N N . THR B 1 156 ? -18.436 17.211 34.222 1.00 56.27 136 THR B N 1
ATOM 2129 C CA . THR B 1 156 ? -19.127 16.406 35.223 1.00 57.17 136 THR B CA 1
ATOM 2130 C C . THR B 1 156 ? -18.392 16.399 36.573 1.00 54.59 136 THR B C 1
ATOM 2131 O O . THR B 1 156 ? -18.896 15.869 37.566 1.00 50.95 136 THR B O 1
ATOM 2135 N N . ALA B 1 157 ? -17.207 17.001 36.605 1.00 51.00 137 ALA B N 1
ATOM 2136 C CA . ALA B 1 157 ? -16.308 16.871 37.755 1.00 46.37 137 ALA B CA 1
ATOM 2137 C C . ALA B 1 157 ? -16.649 17.781 38.935 1.00 48.44 137 ALA B C 1
ATOM 2138 O O . ALA B 1 157 ? -16.782 18.996 38.779 1.00 49.92 137 ALA B O 1
ATOM 2140 N N . PRO B 1 158 ? -16.767 17.190 40.131 1.00 53.49 138 PRO B N 1
ATOM 2141 C CA . PRO B 1 158 ? -17.002 17.957 41.357 1.00 59.20 138 PRO B CA 1
ATOM 2142 C C . PRO B 1 158 ? -15.770 18.747 41.785 1.00 61.86 138 PRO B C 1
ATOM 2143 O O . PRO B 1 158 ? -14.687 18.577 41.213 1.00 52.59 138 PRO B O 1
ATOM 2147 N N . ASP B 1 159 ? -15.948 19.606 42.785 1.00 61.69 139 ASP B N 1
ATOM 2148 C CA . ASP B 1 159 ? -14.842 20.339 43.392 1.00 59.06 139 ASP B CA 1
ATOM 2149 C C . ASP B 1 159 ? -13.781 19.377 43.921 1.00 53.92 139 ASP B C 1
ATOM 2150 O O . ASP B 1 159 ? -12.582 19.577 43.695 1.00 48.45 139 ASP B O 1
ATOM 2155 N N . ASN B 1 160 ? -14.234 18.331 44.607 1.00 52.17 140 ASN B N 1
ATOM 2156 C CA . ASN B 1 160 ? -13.345 17.322 45.175 1.00 52.89 140 ASN B CA 1
ATOM 2157 C C . ASN B 1 160 ? -13.118 16.147 44.227 1.00 56.71 140 ASN B C 1
ATOM 2158 O O . ASN B 1 160 ? -14.066 15.486 43.810 1.00 55.80 140 ASN B O 1
ATOM 2163 N N . PRO B 1 161 ? -11.851 15.873 43.895 1.00 51.68 141 PRO B N 1
ATOM 2164 C CA . PRO B 1 161 ? -11.518 14.809 42.941 1.00 54.02 141 PRO B CA 1
ATOM 2165 C C . PRO B 1 161 ? -11.757 13.392 43.460 1.00 57.21 141 PRO B C 1
ATOM 2166 O O . PRO B 1 161 ? -11.583 12.449 42.686 1.00 49.20 141 PRO B O 1
ATOM 2170 N N . LYS B 1 162 ? -12.136 13.234 44.726 1.00 56.18 142 LYS B N 1
ATOM 2171 C CA . LYS B 1 162 ? -12.396 11.893 45.259 1.00 67.38 142 LYS B CA 1
ATOM 2172 C C . LYS B 1 162 ? -13.893 11.558 45.302 1.00 74.20 142 LYS B C 1
ATOM 2173 O O . LYS B 1 162 ? -14.381 10.700 44.559 1.00 61.94 142 LYS B O 1
#

Secondary structure (DSSP, 8-state):
--HHHHHHHHHHHHHHHH-PPTTEEEEE-SSSSEEEEEEE--SS-TTTT-EEEEEEE--TTTTTSPPEEEE--STT-----BTTB-TTSBB--GGGTTT--TTS-HHHHHHHHHHHHHH-SS----TTHHHHHHH--SS--/--HHHHHHHHHHHHHHHH-PPTTEEEEE-SSSSEEEEEE---SSSTTTT--EEEEEE--TTTTTSPPEEEE--STT-----BTTB-TTSBB--GGGTTT--TTS-HHHHHHHHHHHHHS-SS----TTHHHHHHH--SS--

B-factor: mean 33.38, std 14.75, range [7.55, 84.41]

Organism: Cyclocybe aegerita (NCBI:txid1973307)

Radius of gyration: 23.44 Å; Cα contacts (8 Å, |Δi|>4): 495; chains: 2; bounding box: 48×48×76 Å

CATH classification: 3.10.110.10

InterPro domains:
  IPR000608 Ubiquitin-conjugating (UBC), catalytic core domain [PF00179] (8-138)
  IPR000608 Ubiquitin-conjugating (UBC), catalytic core domain [PS50127] (4-152)
  IPR016135 Ubiquitin-conjugating enzyme/RWD-like [G3DSA:3.10.110.10] (2-152)
  IPR016135 Ubiquitin-conjugating enzyme/RWD-like [SSF54495] (3-129)
  IPR050113 Ubiquitin-conjugating enzyme E2-like [PTHR24067] (6-136)